Protein AF-A0A382I225-F1 (afdb_monomer_lite)

pLDDT: mean 85.6, std 20.3, range [31.81, 98.69]

Radius of gyration: 24.91 Å; chains: 1; bounding box: 50×60×94 Å

Secondary structure (DSSP, 8-state):
--------------------HHHHHHHHHHHHHHHHHHHHHS-TTTHHHHHHHHHHHHHHHHHHHHHHHHH-HHHHHHTSPPTT----HHHHTTS-EEEEEEEEEEEEEEEESGGG-EEEEEEEEEETTEEEEEE--SGGGG---EEEEEEEEEEETTEEEE-SSSSEEPPHHHHHHTT--TT-EEEEETTEEEEESSHHHHHHHHHHHHHHHHSSSSB--------PPPPP------

Organism: NCBI:txid408172

Sequence (238 aa):
MTSICKHIRWSSLALGFALAGPTLAADSIADFGQWFARYEAAQADDRPSLVAEGVRLAKRRQPAMRRLIATQPHLALQRAVPRLAKLPELVARHLEQHAEGLAEYTVTVACGGPGHRSCKVERTLELNGQRLTPRWQGRRAHLGSKSGLPVHGIVLDGQMAIADEPARELAAAEKTALGLPAAQNVLSLAGARHAFDSPAAAAAWQRTLIAAEQVPGPAVHLRPVAKQKPPVAWTTGK

Structure (mmCIF, N/CA/C/O backbone):
data_AF-A0A382I225-F1
#
_entry.id   AF-A0A382I225-F1
#
loop_
_atom_site.group_PDB
_atom_site.id
_atom_site.type_symbol
_atom_site.label_atom_id
_atom_site.label_alt_id
_atom_site.label_comp_id
_atom_site.label_asym_id
_atom_site.label_entity_id
_atom_site.label_seq_id
_atom_site.pdbx_PDB_ins_code
_atom_site.Cartn_x
_atom_site.Cartn_y
_atom_site.Cartn_z
_atom_site.occupancy
_atom_site.B_iso_or_equiv
_atom_site.auth_seq_id
_atom_site.auth_comp_id
_atom_site.auth_asym_id
_atom_site.auth_atom_id
_atom_site.pdbx_PDB_model_num
ATOM 1 N N . MET A 1 1 ? -23.489 24.955 -71.832 1.00 37.22 1 MET A N 1
ATOM 2 C CA . MET A 1 1 ? -22.331 25.311 -70.986 1.00 37.22 1 MET A CA 1
ATOM 3 C C . MET A 1 1 ? -22.854 25.697 -69.620 1.00 37.22 1 MET A C 1
ATOM 5 O O . MET A 1 1 ? -23.685 26.585 -69.502 1.00 37.22 1 MET A O 1
ATOM 9 N N . THR A 1 2 ? -22.479 24.876 -68.653 1.00 31.86 2 THR A N 1
ATOM 10 C CA . THR A 1 2 ? -23.059 24.670 -67.326 1.00 31.86 2 THR A CA 1
ATOM 11 C C . THR A 1 2 ? -22.515 25.670 -66.313 1.00 31.86 2 THR A C 1
ATOM 13 O O . THR A 1 2 ? -21.327 25.976 -66.323 1.00 31.86 2 THR A O 1
ATOM 16 N N . SER A 1 3 ? -23.371 26.121 -65.398 1.00 32.53 3 SER A N 1
ATOM 17 C CA . SER A 1 3 ? -22.959 26.798 -64.172 1.00 32.53 3 SER A CA 1
ATOM 18 C C . SER A 1 3 ? -23.932 26.470 -63.041 1.00 32.53 3 SER A C 1
ATOM 20 O O . SER A 1 3 ? -25.117 26.238 -63.279 1.00 32.53 3 SER A O 1
ATOM 22 N N . ILE A 1 4 ? -23.383 26.557 -61.829 1.00 37.78 4 ILE A N 1
ATOM 23 C CA . ILE A 1 4 ? -24.018 26.764 -60.523 1.00 37.78 4 ILE A CA 1
ATOM 24 C C . ILE A 1 4 ? -24.001 25.558 -59.569 1.00 37.78 4 ILE A C 1
ATOM 26 O O . ILE A 1 4 ? -24.761 24.595 -59.662 1.00 37.78 4 ILE A O 1
ATOM 30 N N . CYS A 1 5 ? -23.103 25.728 -58.593 1.00 38.69 5 CYS A N 1
ATOM 31 C CA . CYS A 1 5 ? -22.953 25.057 -57.310 1.00 38.69 5 CYS A CA 1
ATOM 32 C C . CYS A 1 5 ? -24.273 24.767 -56.584 1.00 38.69 5 CYS A C 1
ATOM 34 O O . CYS A 1 5 ? -25.118 25.648 -56.429 1.00 38.69 5 CYS A O 1
ATOM 36 N N . LYS A 1 6 ? -24.361 23.581 -55.971 1.00 39.88 6 LYS A N 1
ATOM 37 C CA . LYS A 1 6 ? -25.259 23.320 -54.840 1.00 39.88 6 LYS A CA 1
ATOM 38 C C . LYS A 1 6 ? -24.444 22.969 -53.599 1.00 39.88 6 LYS A C 1
ATOM 40 O O . LYS A 1 6 ? -23.681 22.009 -53.586 1.00 39.88 6 LYS A O 1
ATOM 45 N N . HIS A 1 7 ? -24.636 23.777 -52.561 1.00 35.91 7 HIS A N 1
ATOM 46 C CA . HIS A 1 7 ? -24.139 23.556 -51.211 1.00 35.91 7 HIS A CA 1
ATOM 47 C C . HIS A 1 7 ? -24.858 22.364 -50.570 1.00 35.91 7 HIS A C 1
ATOM 49 O O . HIS A 1 7 ? -26.080 22.380 -50.434 1.00 35.91 7 HIS A O 1
ATOM 55 N N . ILE A 1 8 ? -24.102 21.361 -50.127 1.00 42.09 8 ILE A N 1
ATOM 56 C CA . ILE A 1 8 ? -24.601 20.297 -49.252 1.00 42.09 8 ILE A CA 1
ATOM 57 C C . ILE A 1 8 ? -24.112 20.622 -47.841 1.00 42.09 8 ILE A C 1
ATOM 59 O O . ILE A 1 8 ? -22.927 20.522 -47.534 1.00 42.09 8 ILE A O 1
ATOM 63 N N . ARG A 1 9 ? -25.041 21.072 -46.992 1.00 35.50 9 ARG A N 1
ATOM 64 C CA . ARG A 1 9 ? -24.841 21.186 -45.545 1.00 35.50 9 ARG A CA 1
ATOM 65 C C . ARG A 1 9 ? -24.865 19.780 -44.956 1.00 35.50 9 ARG A C 1
ATOM 67 O O . ARG A 1 9 ? -25.912 19.138 -44.956 1.00 35.50 9 ARG A O 1
ATOM 74 N N . TRP A 1 10 ? -23.730 19.321 -44.442 1.00 33.88 10 TRP A N 1
ATOM 75 C CA . TRP A 1 10 ? -23.675 18.115 -43.624 1.00 33.88 10 TRP A CA 1
ATOM 76 C C . TRP A 1 10 ? -23.902 18.511 -42.165 1.00 33.88 10 TRP A C 1
ATOM 78 O O . TRP A 1 10 ? -23.075 19.182 -41.549 1.00 33.88 10 TRP A O 1
ATOM 88 N N . SER A 1 11 ? -25.064 18.151 -41.630 1.00 34.94 11 SER A N 1
ATOM 89 C CA . SER A 1 11 ? -25.371 18.285 -40.210 1.00 34.94 11 SER A CA 1
ATOM 90 C C . SER A 1 11 ? -24.610 17.211 -39.434 1.00 34.94 11 SER A C 1
ATOM 92 O O . SER A 1 11 ? -24.958 16.034 -39.501 1.00 34.94 11 SER A O 1
ATOM 94 N N . SER A 1 12 ? -23.574 17.604 -38.696 1.00 41.03 12 SER A N 1
ATOM 95 C CA . SER A 1 12 ? -22.893 16.725 -37.745 1.00 41.03 12 SER A CA 1
ATOM 96 C C . SER A 1 12 ? -23.760 16.540 -36.498 1.00 41.03 12 SER A C 1
ATOM 98 O O . SER A 1 12 ? -23.850 17.437 -35.662 1.00 41.03 12 SER A O 1
ATOM 100 N N . LEU A 1 13 ? -24.386 15.369 -36.353 1.00 40.84 13 LEU A N 1
ATOM 101 C CA . LEU A 1 13 ? -24.860 14.888 -35.055 1.00 40.84 13 LEU A CA 1
ATOM 102 C C . LEU A 1 13 ? -23.637 14.498 -34.215 1.00 40.84 13 LEU A C 1
ATOM 104 O O . LEU A 1 13 ? -23.041 13.442 -34.415 1.00 40.84 13 LEU A O 1
ATOM 108 N N . ALA A 1 14 ? -23.258 15.355 -33.271 1.00 42.78 14 ALA A N 1
ATOM 109 C CA . ALA A 1 14 ? -22.331 14.987 -32.212 1.00 42.78 14 ALA A CA 1
ATOM 110 C C . ALA A 1 14 ? -23.082 14.131 -31.178 1.00 42.78 14 ALA A C 1
ATOM 112 O O . ALA A 1 14 ? -23.812 14.655 -30.338 1.00 42.78 14 ALA A O 1
ATOM 113 N N . LEU A 1 15 ? -22.922 12.806 -31.244 1.00 46.19 15 LEU A N 1
ATOM 114 C CA . LEU A 1 15 ? -23.283 11.927 -30.132 1.00 46.19 15 LEU A CA 1
ATOM 115 C C . LEU A 1 15 ? -22.315 12.201 -28.973 1.00 46.19 15 LEU A C 1
ATOM 117 O O . LEU A 1 15 ? -21.138 11.843 -29.027 1.00 46.19 15 LEU A O 1
ATOM 121 N N . GLY A 1 16 ? -22.813 12.847 -27.921 1.00 38.78 16 GLY A N 1
ATOM 122 C CA . GLY A 1 16 ? -22.093 13.002 -26.664 1.00 38.78 16 GLY A CA 1
ATOM 123 C C . GLY A 1 16 ? -21.963 11.656 -25.952 1.00 38.78 16 GLY A C 1
ATOM 124 O O . GLY A 1 16 ? -22.935 11.136 -25.412 1.00 38.78 16 GLY A O 1
ATOM 125 N N . PHE A 1 17 ? -20.753 11.100 -25.916 1.00 48.34 17 PHE A N 1
ATOM 126 C CA . PHE A 1 17 ? -20.402 10.035 -24.978 1.00 48.34 17 PHE A CA 1
ATOM 127 C C . PHE A 1 17 ? -20.250 10.652 -23.581 1.00 48.34 17 PHE A C 1
ATOM 129 O O . PHE A 1 17 ? -19.195 11.177 -23.226 1.00 48.34 17 PHE A O 1
ATOM 136 N N . ALA A 1 18 ? -21.309 10.607 -22.774 1.00 46.28 18 ALA A N 1
ATOM 137 C CA . ALA A 1 18 ? -21.203 10.899 -21.351 1.00 46.28 18 ALA A CA 1
ATOM 138 C C . ALA A 1 18 ? -20.431 9.756 -20.667 1.00 46.28 18 ALA A C 1
ATOM 140 O O . ALA A 1 18 ? -20.935 8.646 -20.497 1.00 46.28 18 ALA A O 1
ATOM 141 N N . LEU A 1 19 ? -19.180 10.020 -20.284 1.00 49.69 19 LEU A N 1
ATOM 142 C CA . LEU A 1 19 ? -18.363 9.138 -19.451 1.00 49.69 19 LEU A CA 1
ATOM 143 C C . LEU A 1 19 ? -18.966 9.054 -18.037 1.00 49.69 19 LEU A C 1
ATOM 145 O O . LEU A 1 19 ? -18.518 9.741 -17.127 1.00 49.69 19 LEU A O 1
ATOM 149 N N . ALA A 1 20 ? -19.953 8.183 -17.822 1.00 48.41 20 ALA A N 1
ATOM 150 C CA . ALA A 1 20 ? -20.528 7.908 -16.496 1.00 48.41 20 ALA A CA 1
ATOM 151 C C . ALA A 1 20 ? -19.594 7.093 -15.561 1.00 48.41 20 ALA A C 1
ATOM 153 O O . ALA A 1 20 ? -19.947 6.767 -14.432 1.00 48.41 20 ALA A O 1
ATOM 154 N N . GLY A 1 21 ? -18.395 6.725 -16.024 1.00 53.62 21 GLY A N 1
ATOM 155 C CA . GLY A 1 21 ? -17.470 5.827 -15.319 1.00 53.62 21 GLY A CA 1
ATOM 156 C C . GLY A 1 21 ? -16.640 6.396 -14.147 1.00 53.62 21 GLY A C 1
ATOM 157 O O . GLY A 1 21 ? -16.197 5.591 -13.324 1.00 53.62 21 GLY A O 1
ATOM 158 N N . PRO A 1 22 ? -16.333 7.707 -14.036 1.00 58.62 22 PRO A N 1
ATOM 159 C CA . PRO A 1 22 ? -15.574 8.238 -12.895 1.00 58.62 22 PRO A CA 1
ATOM 160 C C . PRO A 1 22 ? -16.407 8.368 -11.612 1.00 58.62 22 PRO A C 1
ATOM 162 O O . PRO A 1 22 ? -15.909 8.045 -10.536 1.00 58.62 22 PRO A O 1
ATOM 165 N N . THR A 1 23 ? -17.663 8.805 -11.729 1.00 61.81 23 THR A N 1
ATOM 166 C CA . THR A 1 23 ? -18.561 9.120 -10.604 1.00 61.81 23 THR A CA 1
ATOM 167 C C . THR A 1 23 ? -18.948 7.868 -9.820 1.00 61.81 23 THR A C 1
ATOM 169 O O . THR A 1 23 ? -18.608 7.767 -8.647 1.00 61.81 23 THR A O 1
ATOM 172 N N . LEU A 1 24 ? -19.471 6.836 -10.492 1.00 62.31 24 LEU A N 1
ATOM 173 C CA . LEU A 1 24 ? -19.851 5.558 -9.861 1.00 62.31 24 LEU A CA 1
ATOM 174 C C . LEU A 1 24 ? -18.700 4.878 -9.088 1.00 62.31 24 LEU A C 1
ATOM 176 O O . LEU A 1 24 ? -18.918 4.219 -8.070 1.00 62.31 24 LEU A O 1
ATOM 180 N N . ALA A 1 25 ? -17.459 5.019 -9.567 1.00 65.88 25 ALA A N 1
ATOM 181 C CA . ALA A 1 25 ? -16.287 4.467 -8.890 1.00 65.88 25 ALA A CA 1
ATOM 182 C C . ALA A 1 25 ? -15.926 5.262 -7.623 1.00 65.88 25 ALA A C 1
ATOM 184 O O . ALA A 1 25 ? -15.615 4.655 -6.595 1.00 65.88 25 ALA A O 1
ATOM 185 N N . ALA A 1 26 ? -15.983 6.597 -7.684 1.00 70.94 26 ALA A N 1
ATOM 186 C CA . ALA A 1 26 ? -15.755 7.463 -6.530 1.00 70.94 26 ALA A CA 1
ATOM 187 C C . ALA A 1 26 ? -16.805 7.224 -5.432 1.00 70.94 26 ALA A C 1
ATOM 189 O O . ALA A 1 26 ? -16.436 7.112 -4.260 1.00 70.94 26 ALA A O 1
ATOM 190 N N . ASP A 1 27 ? -18.062 7.032 -5.831 1.00 87.31 27 ASP A N 1
ATOM 191 C CA . ASP A 1 27 ? -19.182 6.759 -4.929 1.00 87.31 27 ASP A CA 1
ATOM 192 C C . ASP A 1 27 ? -18.957 5.456 -4.147 1.00 87.31 27 ASP A C 1
ATOM 194 O O . ASP A 1 27 ? -19.059 5.431 -2.925 1.00 87.31 27 ASP A O 1
ATOM 198 N N . SER A 1 28 ? -18.500 4.383 -4.807 1.00 94.00 28 SER A N 1
ATOM 199 C CA . SER A 1 28 ? -18.252 3.094 -4.133 1.00 94.00 28 SER A CA 1
ATOM 200 C C . SER A 1 28 ? -17.154 3.134 -3.056 1.00 94.00 28 SER A C 1
ATOM 202 O O . SER A 1 28 ? -17.220 2.404 -2.064 1.00 94.00 28 SER A O 1
ATOM 204 N N . ILE A 1 29 ? -16.136 3.982 -3.243 1.00 95.19 29 ILE A N 1
ATOM 205 C CA . ILE A 1 29 ? -15.054 4.184 -2.270 1.00 95.19 29 ILE A CA 1
ATOM 206 C C . ILE A 1 29 ? -15.597 4.960 -1.065 1.00 95.19 29 ILE A C 1
ATOM 208 O O . ILE A 1 29 ? -15.303 4.597 0.075 1.00 95.19 29 ILE A O 1
ATOM 212 N N . ALA A 1 30 ? -16.400 5.998 -1.319 1.00 94.88 30 ALA A N 1
ATOM 213 C CA . ALA A 1 30 ? -17.015 6.820 -0.284 1.00 94.88 30 ALA A CA 1
ATOM 214 C C . ALA A 1 30 ? -18.050 6.036 0.540 1.00 94.88 30 ALA A C 1
ATOM 216 O O . ALA A 1 30 ? -17.992 6.081 1.767 1.00 94.88 30 ALA A O 1
ATOM 217 N N . ASP A 1 31 ? -18.927 5.262 -0.106 1.00 96.50 31 ASP A N 1
ATOM 218 C CA . ASP A 1 31 ? -19.951 4.445 0.558 1.00 96.50 31 ASP A CA 1
ATOM 219 C C . ASP A 1 31 ? -19.331 3.472 1.570 1.00 96.50 31 ASP A C 1
ATOM 221 O O . ASP A 1 31 ? -19.782 3.352 2.712 1.00 96.50 31 ASP A O 1
ATOM 225 N N . PHE A 1 32 ? -18.272 2.763 1.159 1.00 98.00 32 PHE A N 1
ATOM 226 C CA . PHE A 1 32 ? -17.560 1.862 2.060 1.00 98.00 32 PHE A CA 1
ATOM 227 C C . PHE A 1 32 ? -16.871 2.636 3.186 1.00 98.00 32 PHE A C 1
ATOM 229 O O . PHE A 1 32 ? -16.889 2.173 4.319 1.00 98.00 32 PHE A O 1
ATOM 236 N N . GLY A 1 33 ? -16.300 3.813 2.905 1.00 96.88 33 GLY A N 1
ATOM 237 C CA . GLY A 1 33 ? -15.703 4.673 3.929 1.00 96.88 33 GLY A CA 1
ATOM 238 C C . GLY A 1 33 ? -16.709 5.107 5.001 1.00 96.88 33 GLY A C 1
ATOM 239 O O . GLY A 1 33 ? -16.402 5.055 6.191 1.00 96.88 33 GLY A O 1
ATOM 240 N N . GLN A 1 34 ? -17.934 5.453 4.602 1.00 97.25 34 GLN A N 1
ATOM 241 C CA . GLN A 1 34 ? -19.016 5.787 5.533 1.00 97.25 34 GLN A CA 1
ATOM 242 C C . GLN A 1 34 ? -19.440 4.579 6.375 1.00 97.25 34 GLN A C 1
ATOM 244 O O . GLN A 1 34 ? -19.649 4.701 7.581 1.00 97.25 34 GLN A O 1
ATOM 249 N N . TRP A 1 35 ? -19.555 3.399 5.762 1.00 98.06 35 TRP A N 1
ATOM 250 C CA . TRP A 1 35 ? -19.807 2.166 6.509 1.00 98.06 35 TRP A CA 1
ATOM 251 C C . TRP A 1 35 ? -18.662 1.824 7.465 1.00 98.06 35 TRP A C 1
ATOM 253 O O . TRP A 1 35 ? -18.927 1.464 8.606 1.00 98.06 35 TRP A O 1
ATOM 263 N N . PHE A 1 36 ? -17.408 1.985 7.043 1.00 97.75 36 PHE A N 1
ATOM 264 C CA . PHE A 1 36 ? -16.236 1.716 7.870 1.00 97.75 36 PHE A CA 1
ATOM 265 C C . PHE A 1 36 ? -16.227 2.602 9.121 1.00 97.75 36 PHE A C 1
ATOM 267 O O . PHE A 1 36 ? -16.047 2.099 10.225 1.00 97.75 36 PHE A O 1
ATOM 274 N N . ALA A 1 37 ? -16.526 3.896 8.968 1.00 96.56 37 ALA A N 1
ATOM 275 C CA . ALA A 1 37 ? -16.665 4.815 10.095 1.00 96.56 37 ALA A CA 1
ATOM 276 C C . ALA A 1 37 ? -17.796 4.400 11.056 1.00 96.56 37 ALA A C 1
ATOM 278 O O . ALA A 1 37 ? -17.595 4.395 12.269 1.00 96.56 37 ALA A O 1
ATOM 279 N N . ARG A 1 38 ? -18.962 3.994 10.526 1.00 97.06 38 ARG A N 1
ATOM 280 C CA . ARG A 1 38 ? -20.066 3.453 11.342 1.00 97.06 38 ARG A CA 1
ATOM 281 C C . ARG A 1 38 ? -19.662 2.171 12.074 1.00 97.06 38 ARG A C 1
ATOM 283 O O . ARG A 1 38 ? -19.986 2.021 13.245 1.00 97.06 38 ARG A O 1
ATOM 290 N N . TYR A 1 39 ? -18.952 1.266 11.404 1.00 97.25 39 TYR A N 1
ATOM 291 C CA . TYR A 1 39 ? -18.510 -0.007 11.970 1.00 97.25 39 TYR A CA 1
ATOM 292 C C . TYR A 1 39 ? -17.496 0.183 13.108 1.00 97.25 39 TYR A C 1
ATOM 294 O O . TYR A 1 39 ? -17.621 -0.449 14.155 1.00 97.25 39 TYR A O 1
ATOM 302 N N . GLU A 1 40 ? -16.519 1.076 12.934 1.00 94.75 40 GLU A N 1
ATOM 303 C CA . GLU A 1 40 ? -15.534 1.398 13.973 1.00 94.75 40 GLU A CA 1
ATOM 304 C C . GLU A 1 40 ? -16.188 2.062 15.196 1.00 94.75 40 GLU A C 1
ATOM 306 O O . GLU A 1 40 ? -15.839 1.727 16.329 1.00 94.75 40 GLU A O 1
ATOM 311 N N . ALA A 1 41 ? -17.176 2.940 14.980 1.00 95.94 41 ALA A N 1
ATOM 312 C CA . ALA A 1 41 ? -17.910 3.620 16.049 1.00 95.94 41 ALA A CA 1
ATOM 313 C C . ALA A 1 41 ? -18.956 2.738 16.762 1.00 95.94 41 ALA A C 1
ATOM 315 O O . ALA A 1 41 ? -19.386 3.076 17.865 1.00 95.94 41 ALA A O 1
ATOM 316 N N . ALA A 1 42 ? -19.386 1.632 16.147 1.00 96.06 42 ALA A N 1
ATOM 317 C CA . ALA A 1 42 ? -20.390 0.737 16.713 1.00 96.06 42 ALA A CA 1
ATOM 318 C C . ALA A 1 42 ? -19.858 -0.042 17.926 1.00 96.06 42 ALA A C 1
ATOM 320 O O . ALA A 1 42 ? -18.698 -0.482 17.945 1.00 96.06 42 ALA A O 1
ATOM 321 N N . GLN A 1 43 ? -20.743 -0.273 18.902 1.00 95.38 43 GLN A N 1
ATOM 322 C CA . GLN A 1 43 ? -20.481 -1.159 20.035 1.00 95.38 43 GLN A CA 1
ATOM 323 C C . GLN A 1 43 ? -20.244 -2.593 19.553 1.00 95.38 43 GLN A C 1
ATOM 325 O O . GLN A 1 43 ? -20.703 -2.989 18.479 1.00 95.38 43 GLN A O 1
ATOM 330 N N . ALA A 1 44 ? -19.523 -3.384 20.350 1.00 93.00 44 ALA A N 1
ATOM 331 C CA . ALA A 1 44 ? -19.149 -4.747 19.975 1.00 93.00 44 ALA A CA 1
ATOM 332 C C . ALA A 1 44 ? -20.366 -5.615 19.603 1.00 93.00 44 ALA A C 1
ATOM 334 O O . ALA A 1 44 ? -20.303 -6.336 18.607 1.00 93.00 44 ALA A O 1
ATOM 335 N N . ASP A 1 45 ? -21.471 -5.470 20.337 1.00 94.94 45 ASP A N 1
ATOM 336 C CA . ASP A 1 45 ? -22.699 -6.250 20.145 1.00 94.94 45 ASP A CA 1
ATOM 337 C C . ASP A 1 45 ? -23.494 -5.833 18.894 1.00 94.94 45 ASP A C 1
ATOM 339 O O . ASP A 1 45 ? -24.206 -6.649 18.311 1.00 94.94 45 ASP A O 1
ATOM 343 N N . ASP A 1 46 ? -23.312 -4.597 18.414 1.00 94.69 46 ASP A N 1
ATOM 344 C CA . ASP A 1 46 ? -24.009 -4.069 17.234 1.00 94.69 46 ASP A CA 1
ATOM 345 C C . ASP A 1 46 ? -23.271 -4.386 15.924 1.00 94.69 46 ASP A C 1
ATOM 347 O O . ASP A 1 46 ? -23.884 -4.495 14.855 1.00 94.69 46 ASP A O 1
ATOM 351 N N . ARG A 1 47 ? -21.944 -4.565 15.979 1.00 95.06 47 ARG A N 1
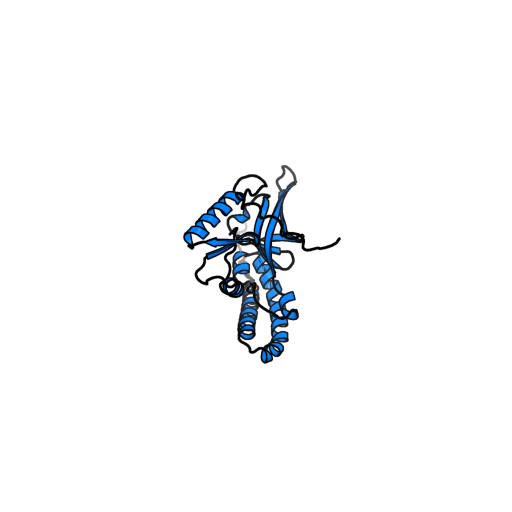ATOM 352 C CA . ARG A 1 47 ? -21.084 -4.817 14.806 1.00 95.06 47 ARG A CA 1
ATOM 353 C C . ARG A 1 47 ? -21.523 -6.005 13.937 1.00 95.06 47 ARG A C 1
ATOM 355 O O . ARG A 1 47 ? -21.469 -5.851 12.712 1.00 95.06 47 ARG A O 1
ATOM 362 N N . PRO A 1 48 ? -21.979 -7.156 14.479 1.00 96.75 48 PRO A N 1
ATOM 363 C CA . PRO A 1 48 ? -22.465 -8.274 13.669 1.00 96.75 48 PRO A CA 1
ATOM 364 C C . PRO A 1 48 ? -23.579 -7.887 12.685 1.00 96.75 48 PRO A C 1
ATOM 366 O O . PRO A 1 48 ? -23.584 -8.365 11.549 1.00 96.75 48 PRO A O 1
ATOM 369 N N . SER A 1 49 ? -24.474 -6.969 13.072 1.00 96.88 49 SER A N 1
ATOM 370 C CA . SER A 1 49 ? -25.584 -6.516 12.218 1.00 96.88 49 SER A CA 1
ATOM 371 C C . SER A 1 49 ? -25.113 -5.739 10.977 1.00 96.88 49 SER A C 1
ATOM 373 O O . SER A 1 49 ? -25.777 -5.743 9.941 1.00 96.88 49 SER A O 1
ATOM 375 N N . LEU A 1 50 ? -23.922 -5.134 11.041 1.00 97.62 50 LEU A N 1
ATOM 376 C CA . LEU A 1 50 ? -23.335 -4.326 9.970 1.00 97.62 50 LEU A CA 1
ATOM 377 C C . LEU A 1 50 ? -22.526 -5.153 8.960 1.00 97.62 50 LEU A C 1
ATOM 379 O O . LEU A 1 50 ? -22.163 -4.641 7.897 1.00 97.62 50 LEU A O 1
ATOM 383 N N . VAL A 1 51 ? -22.228 -6.423 9.258 1.00 98.19 51 VAL A N 1
ATOM 384 C CA . VAL A 1 51 ? -21.303 -7.244 8.456 1.00 98.19 51 VAL A CA 1
ATOM 385 C C . VAL A 1 51 ? -21.835 -7.483 7.047 1.00 98.19 51 VAL A C 1
ATOM 387 O O . VAL A 1 51 ? -21.095 -7.315 6.078 1.00 98.19 51 VAL A O 1
ATOM 390 N N . ALA A 1 52 ? -23.116 -7.832 6.903 1.00 98.31 52 ALA A N 1
ATOM 391 C CA . ALA A 1 52 ? -23.713 -8.100 5.593 1.00 98.31 52 ALA A CA 1
ATOM 392 C C . ALA A 1 52 ? -23.658 -6.866 4.671 1.00 98.31 52 ALA A C 1
ATOM 394 O O . ALA A 1 52 ? -23.318 -6.978 3.487 1.00 98.31 52 ALA A O 1
ATOM 395 N N . GLU A 1 53 ? -23.922 -5.677 5.225 1.00 98.25 53 GLU A N 1
ATOM 396 C CA . GLU A 1 53 ? -23.779 -4.410 4.506 1.00 98.25 53 GLU A CA 1
ATOM 397 C C . GLU A 1 53 ? -22.318 -4.175 4.090 1.00 98.25 53 GLU A C 1
ATOM 399 O O . GLU A 1 53 ? -22.049 -3.861 2.926 1.00 98.25 53 GLU A O 1
ATOM 404 N N . GLY A 1 54 ? -21.379 -4.415 5.010 1.00 98.38 54 GLY A N 1
ATOM 405 C CA . GLY A 1 54 ? -19.942 -4.283 4.786 1.00 98.38 54 GLY A CA 1
ATOM 406 C C . GLY A 1 54 ? -19.418 -5.164 3.664 1.00 98.38 54 GLY A C 1
ATOM 407 O O . GLY A 1 54 ? -18.700 -4.686 2.788 1.00 98.38 54 GLY A O 1
ATOM 408 N N . VAL A 1 55 ? -19.836 -6.432 3.617 1.00 98.69 55 VAL A N 1
ATOM 409 C CA . VAL A 1 55 ? -19.470 -7.359 2.534 1.00 98.69 55 VAL A CA 1
ATOM 410 C C . VAL A 1 55 ? -19.954 -6.826 1.187 1.00 98.69 55 VAL A C 1
ATOM 412 O O . VAL A 1 55 ? -19.201 -6.799 0.210 1.00 98.69 55 VAL A O 1
ATOM 415 N N . ARG A 1 56 ? -21.214 -6.378 1.120 1.00 98.44 56 ARG A N 1
ATOM 416 C CA . ARG A 1 56 ? -21.808 -5.826 -0.104 1.00 98.44 56 ARG A CA 1
ATOM 417 C C . ARG A 1 56 ? -21.055 -4.576 -0.571 1.00 98.44 56 ARG A C 1
ATOM 419 O O . ARG A 1 56 ? -20.883 -4.385 -1.774 1.00 98.44 56 ARG A O 1
ATOM 426 N N . LEU A 1 57 ? -20.633 -3.719 0.355 1.00 98.44 57 LEU A N 1
ATOM 427 C CA . LEU A 1 57 ? -19.889 -2.491 0.069 1.00 98.44 57 LEU A CA 1
ATOM 428 C C . LEU A 1 57 ? -18.445 -2.763 -0.355 1.00 98.44 57 LEU A C 1
ATOM 430 O O . LEU A 1 57 ? -18.010 -2.232 -1.374 1.00 98.44 57 LEU A O 1
ATOM 434 N N . ALA A 1 58 ? -17.735 -3.645 0.349 1.00 98.25 58 ALA A N 1
ATOM 435 C CA . ALA A 1 58 ? -16.363 -4.020 0.020 1.00 98.25 58 ALA A CA 1
ATOM 436 C C . ALA A 1 58 ? -16.268 -4.616 -1.392 1.00 98.25 58 ALA A C 1
ATOM 438 O O . ALA A 1 58 ? -15.423 -4.202 -2.183 1.00 98.25 58 ALA A O 1
ATOM 439 N N . LYS A 1 59 ? -17.214 -5.491 -1.764 1.00 97.75 59 LYS A N 1
ATOM 440 C CA . LYS A 1 59 ? -17.312 -6.042 -3.126 1.00 97.75 59 LYS A CA 1
ATOM 441 C C . LYS A 1 59 ? -17.507 -4.969 -4.201 1.00 97.75 59 LYS A C 1
ATOM 443 O O . LYS A 1 59 ? -16.925 -5.082 -5.275 1.00 97.75 59 LYS A O 1
ATOM 448 N N . ARG A 1 60 ? -18.312 -3.929 -3.935 1.00 97.06 60 ARG A N 1
ATOM 449 C CA . ARG A 1 60 ? -18.495 -2.808 -4.880 1.00 97.06 60 ARG A CA 1
ATOM 450 C C . ARG A 1 60 ? -17.257 -1.920 -4.963 1.00 97.06 60 ARG A C 1
ATOM 452 O O . ARG A 1 60 ? -16.909 -1.471 -6.050 1.00 97.06 60 ARG A O 1
ATOM 459 N N . ARG A 1 61 ? -16.577 -1.708 -3.835 1.00 97.38 61 ARG A N 1
ATOM 460 C CA . ARG A 1 61 ? -15.345 -0.918 -3.741 1.00 97.38 61 ARG A CA 1
ATOM 461 C C . ARG A 1 61 ? -14.161 -1.581 -4.450 1.00 97.38 61 ARG A C 1
ATOM 463 O O . ARG A 1 61 ? -13.362 -0.881 -5.066 1.00 97.38 61 ARG A O 1
ATOM 470 N N . GLN A 1 62 ? -14.031 -2.906 -4.375 1.00 97.75 62 GLN A N 1
ATOM 471 C CA . GLN A 1 62 ? -12.876 -3.658 -4.887 1.00 97.75 62 GLN A CA 1
ATOM 472 C C . GLN A 1 62 ? -12.476 -3.303 -6.339 1.00 97.75 62 GLN A C 1
ATOM 474 O O . GLN A 1 62 ? -11.320 -2.926 -6.551 1.00 97.75 62 GLN A O 1
ATOM 479 N N . PRO A 1 63 ? -13.370 -3.340 -7.353 1.00 97.19 63 PRO A N 1
ATOM 480 C CA . PRO A 1 63 ? -12.997 -2.976 -8.722 1.00 97.19 63 PRO A CA 1
ATOM 481 C C . PRO A 1 63 ? -12.593 -1.501 -8.869 1.00 97.19 63 PRO A C 1
ATOM 483 O O . PRO A 1 63 ? -11.704 -1.194 -9.668 1.00 97.19 63 PRO A O 1
ATOM 486 N N . ALA A 1 64 ? -13.199 -0.593 -8.094 1.00 96.81 64 ALA A N 1
ATOM 487 C CA . ALA A 1 64 ? -12.820 0.817 -8.082 1.00 96.81 64 ALA A CA 1
ATOM 488 C C . ALA A 1 64 ? -11.415 1.009 -7.494 1.00 96.81 64 ALA A C 1
ATOM 490 O O . ALA A 1 64 ? -10.597 1.705 -8.094 1.00 96.81 64 ALA A O 1
ATOM 491 N N . MET A 1 65 ? -11.098 0.328 -6.387 1.00 98.06 65 MET A N 1
ATOM 492 C CA . MET A 1 65 ? -9.765 0.363 -5.783 1.00 98.06 65 MET A CA 1
ATOM 493 C C . MET A 1 65 ? -8.706 -0.247 -6.709 1.00 98.06 65 MET A C 1
ATOM 495 O O . MET A 1 65 ? -7.660 0.359 -6.921 1.00 98.06 65 MET A O 1
ATOM 499 N N . ARG A 1 66 ? -8.994 -1.381 -7.361 1.00 97.88 66 ARG A N 1
ATOM 500 C CA . ARG A 1 66 ? -8.099 -1.976 -8.368 1.00 97.88 66 ARG A CA 1
ATOM 501 C C . ARG A 1 66 ? -7.789 -0.999 -9.506 1.00 97.88 66 ARG A C 1
ATOM 503 O O . ARG A 1 66 ? -6.636 -0.839 -9.901 1.00 97.88 66 ARG A O 1
ATOM 510 N N . ARG A 1 67 ? -8.807 -0.301 -10.023 1.00 96.88 67 ARG A N 1
ATOM 511 C CA . ARG A 1 67 ? -8.614 0.736 -11.049 1.00 96.88 67 ARG A CA 1
ATOM 512 C C . ARG A 1 67 ? -7.784 1.905 -10.521 1.00 96.88 67 ARG A C 1
ATOM 514 O O . ARG A 1 67 ? -6.948 2.429 -11.259 1.00 96.88 67 ARG A O 1
ATOM 521 N N . LEU A 1 68 ? -8.003 2.311 -9.273 1.00 96.75 68 LEU A N 1
ATOM 522 C CA . LEU A 1 68 ? -7.254 3.388 -8.636 1.00 96.75 68 LEU A CA 1
ATOM 523 C C . LEU A 1 68 ? -5.778 3.008 -8.480 1.00 96.75 68 LEU A C 1
ATOM 525 O O . LEU A 1 68 ? -4.923 3.782 -8.884 1.00 96.75 68 LEU A O 1
ATOM 529 N N . ILE A 1 69 ? -5.469 1.787 -8.034 1.00 97.88 69 ILE A N 1
ATOM 530 C CA . ILE A 1 69 ? -4.099 1.252 -7.979 1.00 97.88 69 ILE A CA 1
ATOM 531 C C . ILE A 1 69 ? -3.436 1.307 -9.361 1.00 97.88 69 ILE A C 1
ATOM 533 O O . ILE A 1 69 ? -2.304 1.767 -9.486 1.00 97.88 69 ILE A O 1
ATOM 537 N N . ALA A 1 70 ? -4.142 0.887 -10.414 1.00 96.44 70 ALA A N 1
ATOM 538 C CA . ALA A 1 70 ? -3.587 0.851 -11.765 1.00 96.44 70 ALA A CA 1
ATOM 539 C C . ALA A 1 70 ? -3.323 2.239 -12.378 1.00 96.44 70 ALA A C 1
ATOM 541 O O . ALA A 1 70 ? -2.388 2.379 -13.164 1.00 96.44 70 ALA A O 1
ATOM 542 N N . THR A 1 71 ? -4.157 3.235 -12.063 1.00 95.38 71 THR A N 1
ATOM 543 C CA . THR A 1 71 ? -4.168 4.541 -12.753 1.00 95.38 71 THR A CA 1
ATOM 544 C C . THR A 1 71 ? -3.642 5.697 -11.904 1.00 95.38 71 THR A C 1
ATOM 546 O O . THR A 1 71 ? -3.063 6.637 -12.438 1.00 95.38 71 THR A O 1
ATOM 549 N N . GLN A 1 72 ? -3.856 5.648 -10.592 1.00 95.56 72 GLN A N 1
ATOM 550 C CA . GLN A 1 72 ? -3.594 6.719 -9.629 1.00 95.56 72 GLN A CA 1
ATOM 551 C C . GLN A 1 72 ? -3.149 6.111 -8.279 1.00 95.56 72 GLN A C 1
ATOM 553 O O . GLN A 1 72 ? -3.859 6.238 -7.277 1.00 95.56 72 GLN A O 1
ATOM 558 N N . PRO A 1 73 ? -1.982 5.438 -8.223 1.00 96.69 73 PRO A N 1
ATOM 559 C CA . PRO A 1 73 ? -1.560 4.680 -7.041 1.00 96.69 73 PRO A CA 1
ATOM 560 C C . PRO A 1 73 ? -1.414 5.545 -5.779 1.00 96.69 73 PRO A C 1
ATOM 562 O O . PRO A 1 73 ? -1.715 5.075 -4.688 1.00 96.69 73 PRO A O 1
ATOM 565 N N . HIS A 1 74 ? -1.049 6.825 -5.913 1.00 95.25 74 HIS A N 1
ATOM 566 C CA . HIS A 1 74 ? -1.044 7.782 -4.799 1.00 95.25 74 HIS A CA 1
ATOM 567 C C . HIS A 1 74 ? -2.424 7.943 -4.141 1.00 95.25 74 HIS A C 1
ATOM 569 O O . HIS A 1 74 ? -2.536 7.870 -2.920 1.00 95.25 74 HIS A O 1
ATOM 575 N N . LEU A 1 75 ? -3.493 8.102 -4.934 1.00 95.44 75 LEU A N 1
ATOM 576 C CA . LEU A 1 75 ? -4.855 8.168 -4.405 1.00 95.44 75 LEU A CA 1
ATOM 577 C C . LEU A 1 75 ? -5.275 6.826 -3.815 1.00 95.44 75 LEU A C 1
ATOM 579 O O . LEU A 1 75 ? -5.982 6.804 -2.814 1.00 95.44 75 LEU A O 1
ATOM 583 N N . ALA A 1 76 ? -4.840 5.706 -4.396 1.00 97.38 76 ALA A N 1
ATOM 584 C CA . ALA A 1 76 ? -5.123 4.389 -3.836 1.00 97.38 76 ALA A CA 1
ATOM 585 C C . ALA A 1 76 ? -4.546 4.238 -2.423 1.00 97.38 76 ALA A C 1
ATOM 587 O O . ALA A 1 76 ? -5.263 3.814 -1.521 1.00 97.38 76 ALA A O 1
ATOM 588 N N . LEU A 1 77 ? -3.300 4.676 -2.213 1.00 96.75 77 LEU A N 1
ATOM 589 C CA . LEU A 1 77 ? -2.665 4.703 -0.893 1.00 96.75 77 LEU A CA 1
ATOM 590 C C . LEU A 1 77 ? -3.427 5.599 0.095 1.00 96.75 77 LEU A C 1
ATOM 592 O O . LEU A 1 77 ? -3.634 5.204 1.237 1.00 96.75 77 LEU A O 1
ATOM 596 N N . GLN A 1 78 ? -3.905 6.769 -0.343 1.00 95.50 78 GLN A N 1
ATOM 597 C CA . GLN A 1 78 ? -4.702 7.675 0.500 1.00 95.50 78 GLN A CA 1
ATOM 598 C C . GLN A 1 78 ? -6.089 7.118 0.856 1.00 95.50 78 GLN A C 1
ATOM 600 O O . GLN A 1 78 ? -6.645 7.458 1.896 1.00 95.50 78 GLN A O 1
ATOM 605 N N . ARG A 1 79 ? -6.677 6.291 -0.016 1.00 96.50 79 ARG A N 1
ATOM 606 C CA . ARG A 1 79 ? -8.009 5.681 0.165 1.00 96.50 79 ARG A CA 1
ATOM 607 C C . ARG A 1 79 ? -7.947 4.274 0.763 1.00 96.50 79 ARG A C 1
ATOM 609 O O . ARG A 1 79 ? -8.984 3.603 0.840 1.00 96.50 79 ARG A O 1
ATOM 616 N N . ALA A 1 80 ? -6.752 3.820 1.131 1.00 97.00 80 ALA A N 1
ATOM 617 C CA . ALA A 1 80 ? -6.529 2.514 1.716 1.00 97.00 80 ALA A CA 1
ATOM 618 C C . ALA A 1 80 ? -7.218 2.393 3.079 1.00 97.00 80 ALA A C 1
ATOM 620 O O . ALA A 1 80 ? -7.256 3.344 3.861 1.00 97.00 80 ALA A O 1
ATOM 621 N N . VAL A 1 81 ? -7.714 1.201 3.392 1.00 96.50 81 VAL A N 1
ATOM 622 C CA . VAL A 1 81 ? -8.153 0.878 4.752 1.00 96.50 81 VAL A CA 1
ATOM 623 C C . VAL A 1 81 ? -6.937 0.908 5.689 1.00 96.50 81 VAL A C 1
ATOM 625 O O . VAL A 1 81 ? -5.874 0.415 5.302 1.00 96.50 81 VAL A O 1
ATOM 628 N N . PRO A 1 82 ? -7.034 1.482 6.906 1.00 95.19 82 PRO A N 1
ATOM 629 C CA . PRO A 1 82 ? -5.909 1.534 7.838 1.00 95.19 82 PRO A CA 1
ATOM 630 C C . PRO A 1 82 ? -5.340 0.147 8.166 1.00 95.19 82 PRO A C 1
ATOM 632 O O . PRO A 1 82 ? -6.085 -0.803 8.384 1.00 95.19 82 PRO A O 1
ATOM 635 N N . ARG A 1 83 ? -4.010 0.041 8.279 1.00 93.69 83 ARG A N 1
ATOM 636 C CA . ARG A 1 83 ? -3.292 -1.232 8.499 1.00 93.69 83 ARG A CA 1
ATOM 637 C C . 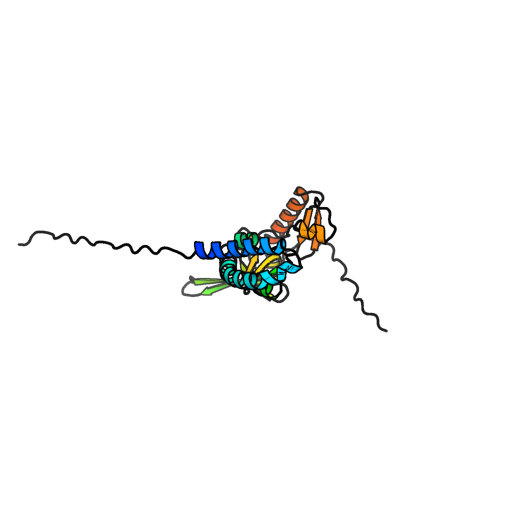ARG A 1 83 ? -3.752 -2.013 9.737 1.00 93.69 83 ARG A C 1
ATOM 639 O O . ARG A 1 83 ? -3.722 -3.237 9.718 1.00 93.69 83 ARG A O 1
ATOM 646 N N . LEU A 1 84 ? -4.141 -1.320 10.809 1.00 93.50 84 LEU A N 1
ATOM 647 C CA . LEU A 1 84 ? -4.584 -1.942 12.064 1.00 93.50 84 LEU A CA 1
ATOM 648 C C . LEU A 1 84 ? -6.105 -2.111 12.174 1.00 93.50 84 LEU A C 1
ATOM 650 O O . LEU A 1 84 ? -6.592 -2.485 13.240 1.00 93.50 84 LEU A O 1
ATOM 654 N N . ALA A 1 85 ? -6.857 -1.833 11.105 1.00 93.12 85 ALA A N 1
ATOM 655 C CA . ALA A 1 85 ? -8.301 -2.018 11.103 1.00 93.12 85 ALA A CA 1
ATOM 656 C C . ALA A 1 85 ? -8.653 -3.492 11.359 1.00 93.12 85 ALA A C 1
ATOM 658 O O . ALA A 1 85 ? -8.213 -4.388 10.636 1.00 93.12 85 ALA A O 1
ATOM 659 N N . LYS A 1 86 ? -9.467 -3.747 12.388 1.00 92.06 86 LYS A N 1
ATOM 660 C CA . LYS A 1 86 ? -9.913 -5.097 12.758 1.00 92.06 86 LYS A CA 1
ATOM 661 C C . LYS A 1 86 ? -11.278 -5.369 12.139 1.00 92.06 86 LYS A C 1
ATOM 663 O O . LYS A 1 86 ? -12.314 -5.222 12.787 1.00 92.06 86 LYS A O 1
ATOM 668 N N . LEU A 1 87 ? -11.265 -5.745 10.865 1.00 95.31 87 LEU A N 1
ATOM 669 C CA . LEU A 1 87 ? -12.475 -6.053 10.109 1.00 95.31 87 LEU A CA 1
ATOM 670 C C . LEU A 1 87 ? -12.806 -7.551 10.139 1.00 95.31 87 LEU A C 1
ATOM 672 O O . LEU A 1 87 ? -11.892 -8.374 10.193 1.00 95.31 87 LEU A O 1
ATOM 676 N N . PRO A 1 88 ? -14.096 -7.930 10.065 1.00 97.00 88 PRO A N 1
ATOM 677 C CA . PRO A 1 88 ? -14.490 -9.323 9.900 1.00 97.00 88 PRO A CA 1
ATOM 678 C C . PRO A 1 88 ? -13.883 -9.906 8.626 1.00 97.00 88 PRO A C 1
ATOM 680 O O . PRO A 1 88 ? -13.899 -9.251 7.580 1.00 97.00 88 PRO A O 1
ATOM 683 N N . GLU A 1 89 ? -13.447 -11.163 8.681 1.00 97.06 89 GLU A N 1
ATOM 684 C CA . GLU A 1 89 ? -12.803 -11.854 7.553 1.00 97.06 89 GLU A CA 1
ATOM 685 C C . GLU A 1 89 ? -13.647 -11.805 6.266 1.00 97.06 89 GLU A C 1
ATOM 687 O O . GLU A 1 89 ? -13.143 -11.572 5.168 1.00 97.06 89 GLU A O 1
ATOM 692 N N . LEU A 1 90 ? -14.973 -11.923 6.407 1.00 97.81 90 LEU A N 1
ATOM 693 C CA . LEU A 1 90 ? -15.919 -11.842 5.289 1.00 97.81 90 LEU A CA 1
ATOM 694 C C . LEU A 1 90 ? -15.838 -10.515 4.518 1.00 97.81 90 LEU A C 1
ATOM 696 O O . LEU A 1 90 ? -16.119 -10.497 3.318 1.00 97.81 90 LEU A O 1
ATOM 700 N N . VAL A 1 91 ? -15.473 -9.425 5.198 1.00 98.25 91 VAL A N 1
ATOM 701 C CA . VAL A 1 91 ? -15.249 -8.100 4.609 1.00 98.25 91 VAL A CA 1
ATOM 702 C C . VAL A 1 91 ? -13.799 -7.977 4.142 1.00 98.25 91 VAL A C 1
ATOM 704 O O . VAL A 1 91 ? -13.566 -7.590 2.998 1.00 98.25 91 VAL A O 1
ATOM 707 N N . ALA A 1 92 ? -12.839 -8.340 5.001 1.00 97.12 92 ALA A N 1
ATOM 708 C CA . ALA A 1 92 ? -11.404 -8.164 4.777 1.00 97.12 92 ALA A CA 1
ATOM 709 C C . ALA A 1 92 ? -10.900 -8.838 3.492 1.00 97.12 92 ALA A C 1
ATOM 711 O O . ALA A 1 92 ? -10.123 -8.239 2.753 1.00 97.12 92 ALA A O 1
ATOM 712 N N . ARG A 1 93 ? -11.422 -10.022 3.147 1.00 96.94 93 ARG A N 1
ATOM 713 C CA . ARG A 1 93 ? -11.068 -10.745 1.910 1.00 96.94 93 ARG A CA 1
ATOM 714 C C . ARG A 1 93 ? -11.364 -9.995 0.600 1.00 96.94 93 ARG A C 1
ATOM 716 O O . ARG A 1 93 ? -10.941 -10.433 -0.464 1.00 96.94 93 ARG A O 1
ATOM 723 N N . HIS A 1 94 ? -12.160 -8.925 0.653 1.00 97.81 94 HIS A N 1
ATOM 724 C CA . HIS A 1 94 ? -12.508 -8.085 -0.499 1.00 97.81 94 HIS A CA 1
ATOM 725 C C . HIS A 1 94 ? -11.697 -6.780 -0.554 1.00 97.81 94 HIS A C 1
ATOM 727 O O . HIS A 1 94 ? -11.946 -5.938 -1.419 1.00 97.81 94 HIS A O 1
ATOM 733 N N . LEU A 1 95 ? -10.764 -6.589 0.378 1.00 98.06 95 LEU A N 1
ATOM 734 C CA . LEU A 1 95 ? -9.979 -5.372 0.535 1.00 98.06 95 LEU A CA 1
ATOM 735 C C . LEU A 1 95 ? -8.514 -5.610 0.174 1.00 98.06 95 LEU A C 1
ATOM 737 O O . LEU A 1 95 ? -8.025 -6.736 0.111 1.00 98.06 95 LEU A O 1
ATOM 741 N N . GLU A 1 96 ? -7.817 -4.511 -0.070 1.00 97.94 96 GLU A N 1
ATOM 742 C CA . GLU A 1 96 ? -6.372 -4.484 -0.204 1.00 97.94 96 GLU A CA 1
ATOM 743 C C . GLU A 1 96 ? -5.663 -4.891 1.094 1.00 97.94 96 GLU A C 1
ATOM 745 O O . GLU A 1 96 ? -6.134 -4.625 2.201 1.00 97.94 96 GLU A O 1
ATOM 750 N N . GLN A 1 97 ? -4.484 -5.486 0.946 1.00 97.38 97 GLN A N 1
ATOM 751 C CA . GLN A 1 97 ? -3.602 -5.829 2.056 1.00 97.38 97 GLN A CA 1
ATOM 752 C C . GLN A 1 97 ? -2.402 -4.891 2.072 1.00 97.38 97 GLN A C 1
ATOM 754 O O . GLN A 1 97 ? -1.813 -4.600 1.032 1.00 97.38 97 GLN A O 1
ATOM 759 N N . HIS A 1 98 ? -2.007 -4.428 3.255 1.00 97.56 98 HIS A N 1
ATOM 760 C CA . HIS A 1 98 ? -0.769 -3.668 3.398 1.00 97.56 98 HIS A CA 1
ATOM 761 C C . HIS A 1 98 ? 0.431 -4.602 3.284 1.00 97.56 98 HIS A C 1
ATOM 763 O O . HIS A 1 98 ? 0.515 -5.592 4.007 1.00 97.56 98 HIS A O 1
ATOM 769 N N . ALA A 1 99 ? 1.386 -4.250 2.430 1.00 96.94 99 ALA A N 1
ATOM 770 C CA . ALA A 1 99 ? 2.624 -4.995 2.251 1.00 96.94 99 ALA A CA 1
ATOM 771 C C . ALA A 1 99 ? 3.831 -4.071 2.409 1.00 96.94 99 ALA A C 1
ATOM 773 O O . ALA A 1 99 ? 3.784 -2.882 2.086 1.00 96.94 99 ALA A O 1
ATOM 774 N N . GLU A 1 100 ? 4.912 -4.625 2.941 1.00 97.12 100 GLU A N 1
ATOM 775 C CA . GLU A 1 100 ? 6.183 -3.942 3.143 1.00 97.12 100 GLU A CA 1
ATOM 776 C C . GLU A 1 100 ? 7.312 -4.979 3.141 1.00 97.12 100 GLU A C 1
ATOM 778 O O . GLU A 1 100 ? 7.105 -6.111 3.586 1.00 97.12 100 GLU A O 1
ATOM 783 N N . GLY A 1 101 ? 8.486 -4.606 2.632 1.00 96.38 101 GLY A N 1
ATOM 784 C CA . GLY A 1 101 ? 9.668 -5.464 2.641 1.00 96.38 101 GLY A CA 1
ATOM 785 C C . GLY A 1 101 ? 10.755 -5.001 1.675 1.00 96.38 101 GLY A C 1
ATOM 786 O O . GLY A 1 101 ? 10.685 -3.908 1.111 1.00 96.38 101 GLY A O 1
ATOM 787 N N . LEU A 1 102 ? 11.763 -5.853 1.502 1.00 96.38 102 LEU A N 1
ATOM 788 C CA . LEU A 1 102 ? 12.783 -5.710 0.467 1.00 96.38 102 LEU A CA 1
ATOM 789 C C . LEU A 1 102 ? 12.352 -6.527 -0.748 1.00 96.38 102 LEU A C 1
ATOM 791 O O . LEU A 1 102 ? 12.041 -7.710 -0.612 1.00 96.38 102 LEU A O 1
ATOM 795 N N . ALA A 1 103 ? 12.320 -5.891 -1.912 1.00 96.62 103 ALA A N 1
ATOM 796 C CA . ALA A 1 103 ? 11.830 -6.498 -3.135 1.00 96.62 103 ALA A CA 1
ATOM 797 C C . ALA A 1 103 ? 12.910 -6.628 -4.209 1.00 96.62 103 ALA A C 1
ATOM 799 O O . ALA A 1 103 ? 13.795 -5.777 -4.338 1.00 96.62 103 ALA A O 1
ATOM 800 N N . GLU A 1 104 ? 12.754 -7.655 -5.039 1.00 97.56 104 GLU A N 1
ATOM 801 C CA . GLU A 1 104 ? 13.440 -7.766 -6.322 1.00 97.56 104 GLU A CA 1
ATOM 802 C C . GLU A 1 104 ? 12.566 -7.113 -7.395 1.00 97.56 104 GLU A C 1
ATOM 804 O O . GLU A 1 104 ? 11.499 -7.608 -7.763 1.00 97.56 104 GLU A O 1
ATOM 809 N N . TYR A 1 105 ? 12.998 -5.957 -7.885 1.00 97.31 105 TYR A N 1
ATOM 810 C CA . TYR A 1 105 ? 12.339 -5.214 -8.946 1.00 97.31 105 TYR A CA 1
ATOM 811 C C . TYR A 1 105 ? 13.062 -5.444 -10.271 1.00 97.31 105 TYR A C 1
ATOM 813 O O . TYR A 1 105 ? 14.223 -5.080 -10.439 1.00 97.31 105 TYR A O 1
ATOM 821 N N . THR A 1 106 ? 12.360 -6.011 -11.245 1.00 96.94 106 THR A N 1
ATOM 822 C CA . THR A 1 106 ? 12.906 -6.300 -12.572 1.00 96.94 106 THR A CA 1
ATOM 823 C C . THR A 1 106 ? 12.187 -5.486 -13.638 1.00 96.94 106 THR A C 1
ATOM 825 O O . THR A 1 106 ? 10.956 -5.504 -13.732 1.00 96.94 106 THR A O 1
ATOM 828 N N . VAL A 1 107 ? 12.972 -4.809 -14.476 1.00 95.62 107 VAL A N 1
ATOM 829 C CA . VAL A 1 107 ? 12.523 -4.180 -15.718 1.00 95.62 107 VAL A CA 1
ATOM 830 C C . VAL A 1 107 ? 13.061 -4.983 -16.893 1.00 95.62 107 VAL A C 1
ATOM 832 O O . VAL A 1 107 ? 14.272 -5.116 -17.061 1.00 95.62 107 VAL A O 1
ATOM 835 N N . THR A 1 108 ? 12.162 -5.486 -17.731 1.00 94.62 108 THR A N 1
ATOM 836 C CA . THR A 1 108 ? 12.507 -6.207 -18.958 1.00 94.62 108 THR A CA 1
ATOM 837 C C . THR A 1 108 ? 12.056 -5.387 -20.155 1.00 94.62 108 THR A C 1
ATOM 839 O O . THR A 1 108 ? 10.896 -4.985 -20.241 1.00 94.62 108 THR A O 1
ATOM 842 N N . VAL A 1 109 ? 12.974 -5.130 -21.087 1.00 92.88 109 VAL A N 1
ATOM 843 C CA . VAL A 1 109 ? 12.688 -4.410 -22.331 1.00 92.88 109 VAL A CA 1
ATOM 844 C C . VAL A 1 109 ? 12.904 -5.360 -23.499 1.00 92.88 109 VAL A C 1
ATOM 846 O O . VAL A 1 109 ? 14.003 -5.873 -23.684 1.00 92.88 109 VAL A O 1
ATOM 849 N N . ALA A 1 110 ? 11.858 -5.584 -24.287 1.00 92.06 110 ALA A N 1
ATOM 850 C CA . ALA A 1 110 ? 11.920 -6.380 -25.506 1.00 92.06 110 ALA A CA 1
ATOM 851 C C . ALA A 1 110 ? 11.607 -5.484 -26.707 1.00 92.06 110 ALA A C 1
ATOM 853 O O . ALA A 1 110 ? 10.495 -4.965 -26.810 1.00 92.06 110 ALA A O 1
ATOM 854 N N . CYS A 1 111 ? 12.580 -5.296 -27.602 1.00 93.38 111 CYS A N 1
ATOM 855 C CA . CYS A 1 111 ? 12.436 -4.493 -28.816 1.00 93.38 111 CYS A CA 1
ATOM 856 C C . CYS A 1 111 ? 12.484 -5.373 -30.069 1.00 93.38 111 CYS A C 1
ATOM 858 O O . CYS A 1 111 ? 13.343 -6.243 -30.194 1.00 93.38 111 CYS A O 1
ATOM 860 N N . GLY A 1 112 ? 11.583 -5.125 -31.016 1.00 91.06 112 GLY A N 1
ATOM 861 C CA . GLY A 1 112 ? 11.442 -5.894 -32.251 1.00 91.06 112 GLY A CA 1
ATOM 862 C C . GLY A 1 112 ? 10.940 -5.060 -33.432 1.00 91.06 112 GLY A C 1
ATOM 863 O O . GLY A 1 112 ? 10.835 -3.833 -33.349 1.00 91.06 112 GLY A O 1
ATOM 864 N N . GLY A 1 113 ? 10.641 -5.749 -34.538 1.00 87.12 113 GLY A N 1
ATOM 865 C CA . GLY A 1 113 ? 10.214 -5.154 -35.808 1.00 87.12 113 GLY A CA 1
ATOM 866 C C . GLY A 1 113 ? 11.364 -4.556 -36.638 1.00 87.12 113 GLY A C 1
ATOM 867 O O . GLY A 1 113 ? 12.493 -4.456 -36.150 1.00 87.12 113 GLY A O 1
ATOM 868 N N . PRO A 1 114 ? 11.107 -4.146 -37.899 1.00 85.94 114 PRO A N 1
ATOM 869 C CA . PRO A 1 114 ? 12.122 -3.531 -38.753 1.00 85.94 114 PRO A CA 1
ATOM 870 C C . PRO A 1 114 ? 12.736 -2.292 -38.092 1.00 85.94 114 PRO A C 1
ATOM 872 O O . PRO A 1 114 ? 12.028 -1.334 -37.769 1.00 85.94 114 PRO A O 1
ATOM 875 N N . GLY A 1 115 ? 14.053 -2.321 -37.875 1.00 85.31 115 GLY A N 1
ATOM 876 C CA . GLY A 1 115 ? 14.784 -1.247 -37.200 1.00 85.31 115 GLY A CA 1
ATOM 877 C C . GLY A 1 115 ? 14.472 -1.096 -35.705 1.00 85.31 115 GLY A C 1
ATOM 878 O O . GLY A 1 115 ? 14.631 -0.001 -35.180 1.00 85.31 115 GLY A O 1
ATOM 879 N N . HIS A 1 116 ? 13.993 -2.150 -35.028 1.00 84.19 116 HIS A N 1
ATOM 880 C CA . HIS A 1 116 ? 13.725 -2.174 -33.578 1.00 84.19 116 HIS A CA 1
ATOM 881 C C . HIS A 1 116 ? 12.741 -1.099 -33.076 1.00 84.19 116 HIS A C 1
ATOM 883 O O . HIS A 1 116 ? 12.818 -0.655 -31.932 1.00 84.19 116 HIS A O 1
ATOM 889 N N . ARG A 1 117 ? 11.794 -0.676 -33.924 1.00 86.75 117 ARG A N 1
ATOM 890 C CA . ARG A 1 117 ? 10.878 0.441 -33.626 1.00 86.75 117 ARG A CA 1
ATOM 891 C C . ARG A 1 117 ? 9.757 0.116 -32.637 1.00 86.75 117 ARG A C 1
ATOM 893 O O . ARG A 1 117 ? 9.094 1.038 -32.170 1.00 86.75 117 ARG A O 1
ATOM 900 N N . SER A 1 118 ? 9.516 -1.154 -32.313 1.00 89.25 118 SER A N 1
ATOM 901 C CA . SER A 1 118 ? 8.505 -1.541 -31.323 1.00 89.25 118 SER A CA 1
ATOM 902 C C . SER A 1 118 ? 9.170 -2.123 -30.083 1.00 89.25 118 SER A C 1
ATOM 904 O O . SER A 1 118 ? 9.690 -3.235 -30.144 1.00 89.25 118 SER A O 1
ATOM 906 N N . CYS A 1 119 ? 9.123 -1.403 -28.963 1.00 91.50 119 CYS A N 1
ATOM 907 C CA . CYS A 1 119 ? 9.620 -1.873 -27.672 1.00 91.50 119 CYS A CA 1
ATOM 908 C C . CYS A 1 119 ? 8.470 -2.069 -26.681 1.00 91.50 119 CYS A C 1
ATOM 910 O O . CYS A 1 119 ? 7.605 -1.206 -26.539 1.00 91.50 119 CYS A O 1
ATOM 912 N N . LYS A 1 120 ? 8.488 -3.186 -25.955 1.00 92.38 120 LYS A N 1
ATOM 913 C CA . LYS A 1 120 ? 7.615 -3.454 -24.812 1.00 92.38 120 LYS A CA 1
ATOM 914 C C . LYS A 1 120 ? 8.448 -3.403 -23.539 1.00 92.38 120 LYS A C 1
ATOM 916 O O . LYS A 1 120 ? 9.491 -4.049 -23.464 1.00 92.38 120 LYS A O 1
ATOM 921 N N . VAL A 1 121 ? 7.970 -2.657 -22.545 1.00 91.81 121 VAL A N 1
ATOM 922 C CA . VAL A 1 121 ? 8.572 -2.615 -21.209 1.00 91.81 121 VAL A CA 1
ATOM 923 C C . VAL A 1 121 ? 7.661 -3.343 -20.235 1.00 91.81 121 VAL A C 1
ATOM 925 O O . VAL A 1 121 ? 6.512 -2.949 -20.037 1.00 91.81 121 VAL A O 1
ATOM 928 N N . GLU A 1 122 ? 8.188 -4.385 -19.613 1.00 94.19 122 GLU A N 1
ATOM 929 C CA . GLU A 1 122 ? 7.540 -5.127 -18.543 1.00 94.19 122 GLU A CA 1
ATOM 930 C C . GLU A 1 122 ? 8.229 -4.829 -17.214 1.00 94.19 122 GLU A C 1
ATOM 932 O O . GLU A 1 122 ? 9.449 -4.684 -17.141 1.00 94.19 122 GLU A O 1
ATOM 937 N N . ARG A 1 123 ? 7.424 -4.684 -16.163 1.00 95.69 123 ARG A N 1
ATOM 938 C CA . ARG A 1 123 ? 7.879 -4.368 -14.811 1.00 95.69 123 ARG A CA 1
ATOM 939 C C . ARG A 1 123 ? 7.281 -5.381 -13.861 1.00 95.69 123 ARG A C 1
ATOM 941 O O . ARG A 1 123 ? 6.060 -5.506 -13.807 1.00 95.69 123 ARG A O 1
ATOM 948 N N . THR A 1 124 ? 8.136 -6.056 -13.109 1.00 97.62 124 THR A N 1
ATOM 949 C CA . THR A 1 124 ? 7.729 -7.056 -12.123 1.00 97.62 124 THR A CA 1
ATOM 950 C C . THR A 1 124 ? 8.408 -6.789 -10.793 1.00 97.62 124 THR A C 1
ATOM 952 O O . THR A 1 124 ? 9.569 -6.392 -10.764 1.00 97.62 124 THR A O 1
ATOM 955 N N . LEU A 1 125 ? 7.683 -7.018 -9.704 1.00 97.69 125 LEU A N 1
ATOM 956 C CA . LEU A 1 125 ? 8.175 -6.926 -8.339 1.00 97.69 125 LEU A CA 1
ATOM 957 C C . LEU A 1 125 ? 8.004 -8.286 -7.657 1.00 97.69 125 LEU A C 1
ATOM 959 O O . LEU A 1 125 ? 6.894 -8.810 -7.639 1.00 97.69 125 LEU A O 1
ATOM 963 N N . GLU A 1 126 ? 9.060 -8.848 -7.086 1.00 98.31 126 GLU A N 1
ATOM 964 C CA . GLU A 1 126 ? 8.956 -9.984 -6.169 1.00 98.31 126 GLU A CA 1
ATOM 965 C C . GLU A 1 126 ? 9.096 -9.487 -4.734 1.00 98.31 126 GLU A C 1
ATOM 967 O O . GLU A 1 126 ? 10.098 -8.871 -4.376 1.00 98.31 126 GLU A O 1
ATOM 972 N N . LEU A 1 127 ? 8.078 -9.738 -3.914 1.00 97.38 127 LEU A N 1
ATOM 973 C CA . LEU A 1 127 ? 8.018 -9.310 -2.521 1.00 97.38 127 LEU A CA 1
ATOM 974 C C . LEU A 1 127 ? 7.414 -10.437 -1.687 1.00 97.38 127 LEU A C 1
ATOM 976 O O . LEU A 1 127 ? 6.325 -10.914 -1.999 1.00 97.38 127 LEU A O 1
ATOM 980 N N . ASN A 1 128 ? 8.103 -10.856 -0.623 1.00 93.12 128 ASN A N 1
ATOM 981 C CA . ASN A 1 128 ? 7.635 -11.900 0.301 1.00 93.12 128 ASN A CA 1
ATOM 982 C C . ASN A 1 128 ? 7.193 -13.202 -0.409 1.00 93.12 128 ASN A C 1
ATOM 984 O O . ASN A 1 128 ? 6.211 -13.828 -0.023 1.00 93.12 128 ASN A O 1
ATOM 988 N N . GLY A 1 129 ? 7.896 -13.590 -1.480 1.00 93.50 129 GLY A N 1
ATOM 989 C CA . GLY A 1 129 ? 7.575 -14.776 -2.286 1.00 93.50 129 GLY A CA 1
ATOM 990 C C . GLY A 1 129 ? 6.419 -14.597 -3.279 1.00 93.50 129 GLY A C 1
ATOM 991 O O . GLY A 1 129 ? 6.099 -15.532 -4.009 1.00 93.50 129 GLY A O 1
ATOM 992 N N . GLN A 1 130 ? 5.807 -13.412 -3.352 1.00 96.12 130 GLN A N 1
ATOM 993 C CA . GLN A 1 130 ? 4.747 -13.100 -4.304 1.00 96.12 130 GLN A CA 1
ATOM 994 C C . GLN A 1 130 ? 5.271 -12.248 -5.461 1.00 96.12 130 GLN A C 1
ATOM 996 O O . GLN A 1 130 ? 5.922 -11.223 -5.263 1.00 96.12 130 GLN A O 1
ATOM 1001 N N . ARG A 1 131 ? 4.910 -12.644 -6.685 1.00 97.94 131 ARG A N 1
ATOM 1002 C CA . ARG A 1 131 ? 5.116 -11.844 -7.893 1.00 97.94 131 ARG A CA 1
ATOM 1003 C C . ARG A 1 131 ? 3.967 -10.851 -8.074 1.00 97.94 131 ARG A C 1
ATOM 1005 O O . ARG A 1 131 ? 2.804 -11.243 -8.125 1.00 97.94 131 ARG A O 1
ATOM 1012 N N . LEU A 1 132 ? 4.301 -9.571 -8.189 1.00 98.38 132 LEU A N 1
ATOM 1013 C CA . LEU A 1 132 ? 3.373 -8.444 -8.221 1.00 98.38 132 LEU A CA 1
ATOM 1014 C C . LEU A 1 132 ? 3.644 -7.542 -9.428 1.00 98.38 132 LEU A C 1
ATOM 1016 O O . LEU A 1 132 ? 4.783 -7.375 -9.867 1.00 98.38 132 LEU A O 1
ATOM 1020 N N . THR A 1 133 ? 2.587 -6.903 -9.932 1.00 97.94 133 THR A N 1
ATOM 1021 C CA . THR A 1 133 ? 2.705 -5.786 -10.876 1.00 97.94 133 THR A CA 1
ATOM 1022 C C . THR A 1 133 ? 2.853 -4.482 -10.091 1.00 97.94 133 THR A C 1
ATOM 1024 O O . THR A 1 133 ? 1.882 -4.047 -9.460 1.00 97.94 133 THR A O 1
ATOM 1027 N N . PRO A 1 134 ? 4.019 -3.823 -10.127 1.00 97.56 134 PRO A N 1
ATOM 1028 C CA . PRO A 1 134 ? 4.219 -2.597 -9.380 1.00 97.56 134 PRO A CA 1
ATOM 1029 C C . PRO A 1 134 ? 3.542 -1.406 -10.073 1.00 97.56 134 PRO A C 1
ATOM 1031 O O . PRO A 1 134 ? 3.641 -1.221 -11.292 1.00 97.56 134 PRO A O 1
ATOM 1034 N N . ARG A 1 135 ? 2.850 -0.584 -9.283 1.00 97.31 135 ARG A N 1
ATOM 1035 C CA . ARG A 1 135 ? 2.187 0.654 -9.697 1.00 97.31 135 ARG A CA 1
ATOM 1036 C C . ARG A 1 135 ? 2.765 1.813 -8.897 1.00 97.31 135 ARG A C 1
ATOM 1038 O O . ARG A 1 135 ? 2.561 1.924 -7.692 1.00 97.31 135 ARG A O 1
ATOM 1045 N N . TRP A 1 136 ? 3.481 2.672 -9.604 1.00 91.69 136 TRP A N 1
ATOM 1046 C CA . TRP A 1 136 ? 4.231 3.801 -9.065 1.00 91.69 136 TRP A CA 1
ATOM 1047 C C . TRP A 1 136 ? 3.625 5.099 -9.575 1.00 91.69 136 TRP A C 1
ATOM 1049 O O . TRP A 1 136 ? 3.088 5.154 -10.683 1.00 91.69 136 TRP A O 1
ATOM 1059 N N . GLN A 1 137 ? 3.805 6.161 -8.807 1.00 86.12 137 GLN A N 1
ATOM 1060 C CA . GLN A 1 137 ? 3.748 7.524 -9.309 1.00 86.12 137 GLN A CA 1
ATOM 1061 C C . GLN A 1 137 ? 4.901 8.298 -8.669 1.00 86.12 137 GLN A C 1
ATOM 1063 O O . GLN A 1 137 ? 5.272 8.004 -7.538 1.00 86.12 137 GLN A O 1
ATOM 1068 N N . GLY A 1 138 ? 5.465 9.268 -9.387 1.00 87.88 138 GLY A N 1
ATOM 1069 C CA . GLY A 1 138 ? 6.573 10.078 -8.884 1.00 87.88 138 GLY A CA 1
ATOM 1070 C C . GLY A 1 138 ? 7.935 9.526 -9.289 1.00 87.88 138 GLY A C 1
ATOM 1071 O O . GLY A 1 138 ? 8.079 8.939 -10.367 1.00 87.88 138 GLY A O 1
ATOM 1072 N N . ARG A 1 139 ? 8.947 9.741 -8.439 1.00 91.50 139 ARG A N 1
ATOM 1073 C CA . ARG A 1 139 ? 10.358 9.468 -8.760 1.00 91.50 139 ARG A CA 1
ATOM 1074 C C . ARG A 1 139 ? 10.591 8.014 -9.149 1.00 91.50 139 ARG A C 1
ATOM 1076 O O . ARG A 1 139 ? 11.343 7.735 -10.082 1.00 91.50 139 ARG A O 1
ATOM 1083 N N . ARG A 1 140 ? 9.934 7.078 -8.461 1.00 91.94 140 ARG A N 1
ATOM 1084 C CA . ARG A 1 140 ? 10.161 5.641 -8.662 1.00 91.94 140 ARG A CA 1
ATOM 1085 C C . ARG A 1 140 ? 9.643 5.091 -9.995 1.00 91.94 140 ARG A C 1
ATOM 1087 O O . ARG A 1 140 ? 10.054 4.006 -10.395 1.00 91.94 140 ARG A O 1
ATOM 1094 N N . ALA A 1 141 ? 8.817 5.838 -10.737 1.00 87.12 141 ALA A N 1
ATOM 1095 C CA . ALA A 1 141 ? 8.293 5.406 -12.041 1.00 87.12 141 ALA A CA 1
ATOM 1096 C C . ALA A 1 141 ? 9.392 5.159 -13.099 1.00 87.12 141 ALA A C 1
ATOM 1098 O O . ALA A 1 141 ? 9.187 4.401 -14.055 1.00 87.12 141 ALA A O 1
ATOM 1099 N N . HIS A 1 142 ? 10.562 5.775 -12.913 1.00 87.00 142 HIS A N 1
ATOM 1100 C CA . HIS A 1 142 ? 11.700 5.702 -13.829 1.00 87.00 142 HIS A CA 1
ATOM 1101 C C . HIS A 1 142 ? 12.848 4.823 -13.320 1.00 87.00 142 HIS A C 1
ATOM 1103 O O . HIS A 1 142 ? 13.894 4.766 -13.963 1.00 87.00 142 HIS A O 1
ATOM 1109 N N . LEU A 1 143 ? 12.669 4.116 -12.198 1.00 91.31 143 LEU A N 1
ATOM 1110 C CA . LEU A 1 143 ? 13.685 3.188 -11.713 1.00 91.31 143 LEU A CA 1
ATOM 1111 C C . LEU A 1 143 ? 13.908 2.050 -12.721 1.00 91.31 143 LEU A C 1
ATOM 1113 O O . LEU A 1 143 ? 12.952 1.455 -13.236 1.00 91.31 143 LEU A O 1
ATOM 1117 N N . GLY A 1 144 ? 15.185 1.742 -12.962 1.00 92.69 144 GLY A N 1
ATOM 1118 C CA . GLY A 1 144 ? 15.616 0.485 -13.573 1.00 92.69 144 GLY A CA 1
ATOM 1119 C C . GLY A 1 144 ? 15.543 -0.677 -12.581 1.00 92.69 144 GLY A C 1
ATOM 1120 O O . GLY A 1 144 ? 15.118 -0.493 -11.442 1.00 92.69 144 GLY A O 1
ATOM 1121 N N . SER A 1 145 ? 15.966 -1.869 -13.007 1.00 95.50 145 SER A N 1
ATOM 1122 C CA . SER A 1 145 ? 15.976 -3.056 -12.144 1.00 95.50 145 SER A CA 1
ATOM 1123 C C . SER A 1 145 ? 16.766 -2.816 -10.855 1.00 95.50 145 SER A C 1
ATOM 1125 O O . SER A 1 145 ? 17.852 -2.232 -10.897 1.00 95.50 145 SER A O 1
ATOM 1127 N N . LYS A 1 146 ? 16.225 -3.284 -9.727 1.00 96.38 146 LYS A N 1
ATOM 1128 C CA . LYS A 1 146 ? 16.800 -3.165 -8.387 1.00 96.38 146 LYS A CA 1
ATOM 1129 C C . LYS A 1 146 ? 16.656 -4.461 -7.594 1.00 96.38 146 LYS A C 1
ATOM 1131 O O . LYS A 1 146 ? 15.600 -5.076 -7.624 1.00 96.38 146 LYS A O 1
ATOM 1136 N N . SER A 1 147 ? 17.689 -4.808 -6.840 1.00 95.19 147 SER A N 1
ATOM 1137 C CA . SER A 1 147 ? 17.712 -5.873 -5.843 1.00 95.19 147 SER A CA 1
ATOM 1138 C C . SER A 1 147 ? 17.749 -5.261 -4.448 1.00 95.19 147 SER A C 1
ATOM 1140 O O . SER A 1 147 ? 18.447 -4.266 -4.213 1.00 95.19 147 SER A O 1
ATOM 1142 N N . GLY A 1 148 ? 16.961 -5.831 -3.537 1.00 94.12 148 GLY A N 1
ATOM 1143 C CA . GLY A 1 148 ? 16.790 -5.307 -2.183 1.00 94.12 148 GLY A CA 1
ATOM 1144 C C . GLY A 1 148 ? 16.131 -3.923 -2.124 1.00 94.12 148 GLY A C 1
ATOM 1145 O O . GLY A 1 148 ? 16.461 -3.130 -1.244 1.00 94.12 148 GLY A O 1
ATOM 1146 N N . LEU A 1 149 ? 15.224 -3.602 -3.055 1.00 96.00 149 LEU A N 1
ATOM 1147 C CA . LEU A 1 149 ? 14.512 -2.322 -3.075 1.00 96.00 149 LEU A CA 1
ATOM 1148 C C . LEU A 1 149 ? 13.514 -2.257 -1.906 1.00 96.00 149 LEU A C 1
ATOM 1150 O O . LEU A 1 149 ? 12.574 -3.056 -1.890 1.00 96.00 149 LEU A O 1
ATOM 1154 N N . PRO A 1 150 ? 13.654 -1.328 -0.941 1.00 96.50 150 PRO A N 1
ATOM 1155 C CA . PRO A 1 150 ? 12.658 -1.175 0.108 1.00 96.50 150 PRO A CA 1
ATOM 1156 C C . PRO A 1 150 ? 11.359 -0.621 -0.476 1.00 96.50 150 PRO A C 1
ATOM 1158 O O . PRO A 1 150 ? 11.314 0.472 -1.044 1.00 96.50 150 PRO A O 1
ATOM 1161 N N . VAL A 1 151 ? 10.281 -1.381 -0.325 1.00 97.06 151 VAL A N 1
ATOM 1162 C CA . VAL A 1 151 ? 8.953 -1.019 -0.821 1.00 97.06 151 VAL A CA 1
ATOM 1163 C C . VAL A 1 151 ? 7.923 -1.141 0.286 1.00 97.06 151 VAL A C 1
ATOM 1165 O O . VAL A 1 151 ? 7.984 -2.035 1.132 1.00 97.06 151 VAL A O 1
ATOM 1168 N N . HIS A 1 152 ? 6.931 -0.259 0.249 1.00 97.88 152 HIS A N 1
ATOM 1169 C CA . HIS A 1 152 ? 5.730 -0.378 1.057 1.00 97.88 152 HIS A CA 1
ATOM 1170 C C . HIS A 1 152 ? 4.520 0.162 0.298 1.00 97.88 152 HIS A C 1
ATOM 1172 O O . HIS A 1 152 ? 4.643 1.011 -0.590 1.00 97.88 152 HIS A O 1
ATOM 1178 N N . GLY A 1 153 ? 3.340 -0.334 0.657 1.00 97.69 153 GLY A N 1
ATOM 1179 C CA . GLY A 1 153 ? 2.094 0.097 0.047 1.00 97.69 153 GLY A CA 1
ATOM 1180 C C . GLY A 1 153 ? 0.968 -0.906 0.238 1.00 97.69 153 GLY A C 1
ATOM 1181 O O . GLY A 1 153 ? 0.916 -1.597 1.257 1.00 97.69 153 GLY A O 1
ATOM 1182 N N . ILE A 1 154 ? 0.077 -0.976 -0.748 1.00 98.44 154 ILE A N 1
ATOM 1183 C CA . ILE A 1 154 ? -1.106 -1.841 -0.714 1.00 98.44 154 ILE A CA 1
ATOM 1184 C C . ILE A 1 154 ? -1.155 -2.777 -1.918 1.00 98.44 154 ILE A C 1
ATOM 1186 O O . ILE A 1 154 ? -0.853 -2.368 -3.040 1.00 98.44 154 ILE A O 1
ATOM 1190 N N . VAL A 1 155 ? -1.555 -4.023 -1.679 1.00 98.50 155 VAL A N 1
ATOM 1191 C CA . VAL A 1 155 ? -1.682 -5.090 -2.673 1.00 98.50 155 VAL A CA 1
ATOM 1192 C C . VAL A 1 155 ? -3.151 -5.447 -2.859 1.00 98.50 155 VAL A C 1
ATOM 1194 O O . VAL A 1 155 ? -3.859 -5.706 -1.888 1.00 98.50 155 VAL A O 1
ATOM 1197 N N . LEU A 1 156 ? -3.602 -5.493 -4.112 1.00 98.25 156 LEU A N 1
ATOM 1198 C CA . LEU A 1 156 ? -4.927 -5.980 -4.491 1.00 98.25 156 LEU A CA 1
ATOM 1199 C C . LEU A 1 156 ? -4.861 -6.626 -5.876 1.00 98.25 156 LEU A C 1
ATOM 1201 O O . LEU A 1 156 ? -4.325 -6.034 -6.813 1.00 98.25 156 LEU A O 1
ATOM 1205 N N . ASP A 1 157 ? -5.406 -7.837 -6.006 1.00 96.56 157 ASP A N 1
ATOM 1206 C CA . ASP A 1 157 ? -5.489 -8.592 -7.264 1.00 96.56 157 ASP A CA 1
ATOM 1207 C C . ASP A 1 157 ? -4.147 -8.661 -8.033 1.00 96.56 157 ASP A C 1
ATOM 1209 O O . ASP A 1 157 ? -4.080 -8.437 -9.242 1.00 96.56 157 ASP A O 1
ATOM 1213 N N . GLY A 1 158 ? -3.046 -8.921 -7.314 1.00 97.06 158 GLY A N 1
ATOM 1214 C CA . GLY A 1 158 ? -1.698 -9.060 -7.888 1.00 97.06 158 GLY A CA 1
ATOM 1215 C C . GLY A 1 158 ? -1.027 -7.746 -8.309 1.00 97.06 158 GLY A C 1
ATOM 1216 O O . GLY A 1 158 ? 0.076 -7.763 -8.857 1.00 97.06 158 GLY A O 1
ATOM 1217 N N . GLN A 1 159 ? -1.659 -6.600 -8.056 1.00 98.19 159 GLN A N 1
ATOM 1218 C CA . GLN A 1 159 ? -1.078 -5.276 -8.265 1.00 98.19 159 GLN A CA 1
ATOM 1219 C C . GLN A 1 159 ? -0.685 -4.667 -6.925 1.00 98.19 159 GLN A C 1
ATOM 1221 O O . GLN A 1 159 ? -1.403 -4.836 -5.943 1.00 98.19 159 GLN A O 1
ATOM 1226 N N . MET A 1 160 ? 0.416 -3.919 -6.896 1.00 98.38 160 MET A N 1
ATOM 1227 C CA . MET A 1 160 ? 0.831 -3.172 -5.712 1.00 98.38 160 MET A CA 1
ATOM 1228 C C . MET A 1 160 ? 0.900 -1.684 -6.033 1.00 98.38 160 MET A C 1
ATOM 1230 O O . MET A 1 160 ? 1.690 -1.294 -6.888 1.00 98.38 160 MET A O 1
ATOM 1234 N N . ALA A 1 161 ? 0.108 -0.855 -5.351 1.00 98.19 161 ALA A N 1
ATOM 1235 C CA . ALA A 1 161 ? 0.376 0.580 -5.307 1.00 98.19 161 ALA A CA 1
ATOM 1236 C C . ALA A 1 161 ? 1.516 0.813 -4.317 1.00 98.19 161 ALA A C 1
ATOM 1238 O O . ALA A 1 161 ? 1.393 0.449 -3.148 1.00 98.19 161 ALA A O 1
ATOM 1239 N N . ILE A 1 162 ? 2.621 1.378 -4.796 1.00 97.56 162 ILE A N 1
ATOM 1240 C CA . ILE A 1 162 ? 3.862 1.554 -4.034 1.00 97.56 162 ILE A CA 1
ATOM 1241 C C . ILE A 1 162 ? 4.045 3.040 -3.739 1.00 97.56 162 ILE A C 1
ATOM 1243 O O . ILE A 1 162 ? 3.866 3.874 -4.630 1.00 97.56 162 ILE A O 1
ATOM 1247 N N . ALA A 1 163 ? 4.394 3.371 -2.498 1.00 96.12 163 ALA A N 1
ATOM 1248 C CA . ALA A 1 163 ? 4.718 4.743 -2.116 1.00 96.12 163 ALA A CA 1
ATOM 1249 C C . ALA A 1 163 ? 6.018 5.228 -2.785 1.00 96.12 163 ALA A C 1
ATOM 1251 O O . ALA A 1 163 ? 6.910 4.430 -3.084 1.00 96.12 163 ALA A O 1
ATOM 1252 N N . ASP A 1 164 ? 6.147 6.538 -3.008 1.00 95.12 164 ASP A N 1
ATOM 1253 C CA . ASP A 1 164 ? 7.373 7.118 -3.589 1.00 95.12 164 ASP A CA 1
ATOM 1254 C C . ASP A 1 164 ? 8.524 7.193 -2.563 1.00 95.12 164 ASP A C 1
ATOM 1256 O O . ASP A 1 164 ? 9.700 7.342 -2.904 1.00 95.12 164 ASP A O 1
ATOM 1260 N N . GLU A 1 165 ? 8.167 7.072 -1.289 1.00 95.81 165 GLU A N 1
ATOM 1261 C CA . GLU A 1 165 ? 9.024 7.056 -0.116 1.00 95.81 165 GLU A CA 1
ATOM 1262 C C . GLU A 1 165 ? 9.603 5.651 0.174 1.00 95.81 165 GLU A C 1
ATOM 1264 O O . GLU A 1 165 ? 8.868 4.660 0.137 1.00 95.81 165 GLU A O 1
ATOM 1269 N N . PRO A 1 166 ? 10.912 5.533 0.484 1.00 96.12 166 PRO A N 1
ATOM 1270 C CA . PRO A 1 166 ? 11.515 4.262 0.897 1.00 96.12 166 PRO A CA 1
ATOM 1271 C C . PRO A 1 166 ? 11.056 3.733 2.249 1.00 96.12 166 PRO A C 1
ATOM 1273 O O . PRO A 1 166 ? 10.679 2.565 2.352 1.00 96.12 166 PRO A O 1
ATOM 1276 N N . ALA A 1 167 ? 11.087 4.578 3.279 1.00 97.38 167 ALA A N 1
ATOM 1277 C CA . ALA A 1 167 ? 10.586 4.220 4.596 1.00 97.38 167 ALA A CA 1
ATOM 1278 C C . ALA A 1 167 ? 9.183 4.790 4.821 1.00 97.38 167 ALA A C 1
ATOM 1280 O O . ALA A 1 167 ? 8.889 5.928 4.446 1.00 97.38 167 ALA A O 1
ATOM 1281 N N . ARG A 1 168 ? 8.345 3.988 5.474 1.00 96.44 168 ARG A N 1
ATOM 1282 C CA . ARG A 1 168 ? 6.954 4.275 5.809 1.00 96.44 168 ARG A CA 1
ATOM 1283 C C . ARG A 1 168 ? 6.857 4.914 7.182 1.00 96.44 168 ARG A C 1
ATOM 1285 O O . ARG A 1 168 ? 7.327 4.336 8.154 1.00 96.44 168 ARG A O 1
ATOM 1292 N N . GLU A 1 169 ? 6.168 6.034 7.314 1.00 95.88 169 GLU A N 1
ATOM 1293 C CA . GLU A 1 169 ? 5.842 6.557 8.641 1.00 95.88 169 GLU A CA 1
ATOM 1294 C C . GLU A 1 169 ? 4.813 5.665 9.358 1.0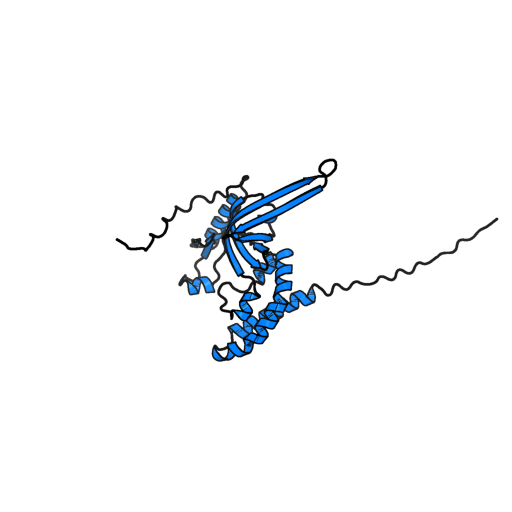0 95.88 169 GLU A C 1
ATOM 1296 O O . GLU A 1 169 ? 3.841 5.199 8.753 1.00 95.88 169 GLU A O 1
ATOM 1301 N N . LEU A 1 170 ? 5.031 5.398 10.650 1.00 95.81 170 LEU A N 1
ATOM 1302 C CA . LEU A 1 170 ? 4.055 4.687 11.476 1.00 95.81 170 LEU A CA 1
ATOM 1303 C C . LEU A 1 170 ? 2.880 5.605 11.818 1.00 95.81 170 LEU A C 1
ATOM 1305 O O . LEU A 1 170 ? 3.061 6.694 12.366 1.00 95.81 170 LEU A O 1
ATOM 1309 N N . ALA A 1 171 ? 1.664 5.113 11.590 1.00 93.50 171 ALA A N 1
ATOM 1310 C CA . ALA A 1 171 ? 0.457 5.812 12.000 1.00 93.50 171 ALA A CA 1
ATOM 1311 C C . ALA A 1 171 ? 0.378 5.946 13.532 1.00 93.50 171 ALA A C 1
ATOM 1313 O O . ALA A 1 171 ? 0.923 5.131 14.280 1.00 93.50 171 ALA A O 1
ATOM 1314 N N . ALA A 1 172 ? -0.374 6.937 14.020 1.00 93.06 172 ALA A N 1
ATOM 1315 C CA . ALA A 1 172 ? -0.575 7.145 15.457 1.00 93.06 172 ALA A CA 1
ATOM 1316 C C . ALA A 1 172 ? -1.100 5.882 16.166 1.00 93.06 172 ALA A C 1
ATOM 1318 O O . ALA A 1 172 ? -0.552 5.489 17.190 1.00 93.06 172 ALA A O 1
ATOM 1319 N N . ALA A 1 173 ? -2.081 5.194 15.570 1.00 92.31 173 ALA A N 1
ATOM 1320 C CA . ALA A 1 173 ? -2.615 3.941 16.104 1.00 92.31 173 ALA A CA 1
ATOM 1321 C C . ALA A 1 173 ? -1.557 2.823 16.185 1.00 92.31 173 ALA A C 1
ATOM 1323 O O . ALA A 1 173 ? -1.566 2.045 17.136 1.00 92.31 173 ALA A O 1
ATOM 1324 N N . GLU A 1 174 ? -0.621 2.756 15.228 1.00 94.31 174 GLU A N 1
ATOM 1325 C CA . GLU A 1 174 ? 0.504 1.811 15.283 1.00 94.31 174 GLU A CA 1
ATOM 1326 C C . GLU A 1 174 ? 1.448 2.146 16.434 1.00 94.31 174 GLU A C 1
ATOM 1328 O O . GLU A 1 174 ? 1.845 1.252 17.177 1.00 94.31 174 GLU A O 1
ATOM 1333 N N . LYS A 1 175 ? 1.765 3.431 16.629 1.00 94.75 175 LYS A N 1
ATOM 1334 C CA . LYS A 1 175 ? 2.589 3.872 17.761 1.00 94.75 175 LYS A CA 1
ATOM 1335 C C . LYS A 1 175 ? 1.930 3.527 19.095 1.00 94.75 175 LYS A C 1
ATOM 1337 O O . LYS A 1 175 ? 2.584 2.922 19.939 1.00 94.75 175 LYS A O 1
ATOM 1342 N N . THR A 1 176 ? 0.636 3.810 19.249 1.00 94.69 176 THR A N 1
ATOM 1343 C CA . THR A 1 176 ? -0.136 3.454 20.448 1.00 94.69 176 THR A CA 1
ATOM 1344 C C . THR A 1 176 ? -0.125 1.949 20.704 1.00 94.69 176 THR A C 1
ATOM 1346 O O . THR A 1 176 ? 0.187 1.527 21.813 1.00 94.69 176 THR A O 1
ATOM 1349 N N . ALA A 1 177 ? -0.399 1.130 19.684 1.00 93.44 177 ALA A N 1
ATOM 1350 C CA . ALA A 1 177 ? -0.402 -0.329 19.814 1.00 93.44 177 ALA A CA 1
ATOM 1351 C C . ALA A 1 177 ? 0.974 -0.906 20.202 1.00 93.44 177 ALA A C 1
ATOM 1353 O O . ALA A 1 177 ? 1.047 -1.974 20.802 1.00 93.44 177 ALA A O 1
ATOM 1354 N N . LEU A 1 178 ? 2.058 -0.199 19.871 1.00 93.88 178 LEU A N 1
ATOM 1355 C CA . LEU A 1 178 ? 3.435 -0.580 20.184 1.00 93.88 178 LEU A CA 1
ATOM 1356 C C . LEU A 1 178 ? 3.973 0.064 21.474 1.00 93.88 178 LEU A C 1
ATOM 1358 O O . LEU A 1 178 ? 5.143 -0.142 21.792 1.00 93.88 178 LEU A O 1
ATOM 1362 N N . GLY A 1 179 ? 3.167 0.854 22.192 1.00 94.81 179 GLY A N 1
ATOM 1363 C CA . GLY A 1 179 ? 3.602 1.576 23.394 1.00 94.81 179 GLY A CA 1
ATOM 1364 C C . GLY A 1 179 ? 4.632 2.680 23.122 1.00 94.81 179 GLY A C 1
ATOM 1365 O O . GLY A 1 179 ? 5.398 3.040 24.012 1.00 94.81 179 GLY A O 1
ATOM 1366 N N . LEU A 1 180 ? 4.686 3.200 21.893 1.00 93.19 180 LEU A N 1
ATOM 1367 C CA . LEU A 1 180 ? 5.617 4.255 21.494 1.00 93.19 180 LEU A CA 1
ATOM 1368 C C . LEU A 1 180 ? 5.025 5.644 21.792 1.00 93.19 180 LEU A C 1
ATOM 1370 O O . LEU A 1 180 ? 3.820 5.844 21.601 1.00 93.19 180 LEU A O 1
ATOM 1374 N N . PRO A 1 181 ? 5.841 6.637 22.195 1.00 92.75 181 PRO A N 1
ATOM 1375 C CA . PRO A 1 181 ? 5.362 7.997 22.418 1.00 92.75 181 PRO A CA 1
ATOM 1376 C C . PRO A 1 181 ? 4.714 8.592 21.162 1.00 92.75 181 PRO A C 1
ATOM 1378 O O . PRO A 1 181 ? 5.279 8.541 20.068 1.00 92.75 181 PRO A O 1
ATOM 1381 N N . ALA A 1 182 ? 3.549 9.227 21.320 1.00 88.62 182 ALA A N 1
ATOM 1382 C CA . ALA A 1 182 ? 2.794 9.790 20.197 1.00 88.62 182 ALA A CA 1
ATOM 1383 C C . ALA A 1 182 ? 3.586 10.851 19.408 1.00 88.62 182 ALA A C 1
ATOM 1385 O O . ALA A 1 182 ? 3.476 10.910 18.182 1.00 88.62 182 ALA A O 1
ATOM 1386 N N . ALA A 1 183 ? 4.420 11.637 20.096 1.00 89.75 183 ALA A N 1
ATOM 1387 C CA . ALA A 1 183 ? 5.272 12.665 19.496 1.00 89.75 183 ALA A CA 1
ATOM 13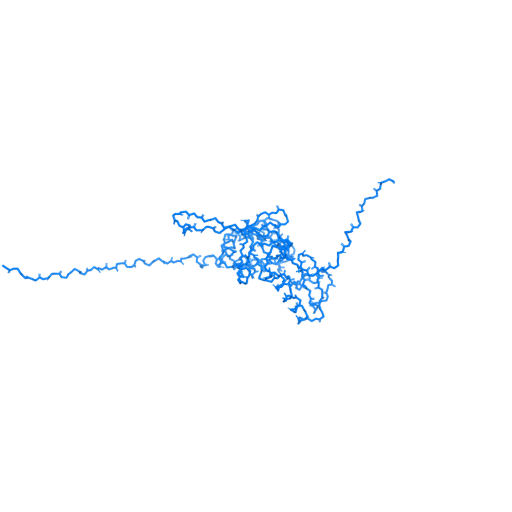88 C C . ALA A 1 183 ? 6.551 12.111 18.838 1.00 89.75 183 ALA A C 1
ATOM 1390 O O . ALA A 1 183 ? 7.233 12.843 18.123 1.00 89.75 183 ALA A O 1
ATOM 1391 N N . GLN A 1 184 ? 6.894 10.836 19.060 1.00 92.00 184 GLN A N 1
ATOM 1392 C CA . GLN A 1 184 ? 8.088 10.245 18.465 1.00 92.00 184 GLN A CA 1
ATOM 1393 C C . GLN A 1 184 ? 7.883 10.023 16.962 1.00 92.00 184 GLN A C 1
ATOM 1395 O O . GLN A 1 184 ? 6.832 9.540 16.515 1.00 92.00 184 GLN A O 1
ATOM 1400 N N . ASN A 1 185 ? 8.913 10.359 16.187 1.00 94.19 185 ASN A N 1
ATOM 1401 C CA . ASN A 1 185 ? 8.960 10.111 14.752 1.00 94.19 185 ASN A CA 1
ATOM 1402 C C . ASN A 1 185 ? 9.516 8.711 14.545 1.00 94.19 185 ASN A C 1
ATOM 1404 O O . ASN A 1 185 ? 10.654 8.439 14.923 1.00 94.19 185 ASN A O 1
ATOM 1408 N N . VAL A 1 186 ? 8.709 7.816 13.983 1.00 97.19 186 VAL A N 1
ATOM 1409 C CA . VAL A 1 186 ? 9.115 6.429 13.764 1.00 97.19 186 VAL A CA 1
ATOM 1410 C C . VAL A 1 186 ? 8.813 6.060 12.327 1.00 97.19 186 VAL A C 1
ATOM 1412 O O . VAL A 1 186 ? 7.655 6.086 11.910 1.00 97.19 186 VAL A O 1
ATOM 1415 N N . LEU A 1 187 ? 9.862 5.721 11.582 1.00 97.81 187 LEU A N 1
ATOM 1416 C CA . LEU A 1 187 ? 9.746 5.199 10.228 1.00 97.81 187 LEU A CA 1
ATOM 1417 C C . LEU A 1 187 ? 10.035 3.696 10.228 1.00 97.81 187 LEU A C 1
ATOM 1419 O O . LEU A 1 187 ? 10.892 3.215 10.967 1.00 97.81 187 LEU A O 1
ATOM 1423 N N . SER A 1 188 ? 9.324 2.958 9.390 1.00 97.38 188 SER A N 1
ATOM 1424 C CA . SER A 1 188 ? 9.542 1.550 9.093 1.00 97.38 188 SER A CA 1
ATOM 1425 C C . SER A 1 188 ? 10.236 1.420 7.743 1.00 97.38 188 SER A C 1
ATOM 1427 O O . SER A 1 188 ? 9.756 1.962 6.749 1.00 97.38 188 SER A O 1
ATOM 1429 N N . LEU A 1 189 ? 11.356 0.708 7.698 1.00 96.75 189 LEU A N 1
ATOM 1430 C CA . LEU A 1 189 ? 12.062 0.362 6.471 1.00 96.75 189 LEU A CA 1
ATOM 1431 C C . LEU A 1 189 ? 12.079 -1.154 6.339 1.00 96.75 189 LEU A C 1
ATOM 1433 O O . LEU A 1 189 ? 12.794 -1.834 7.071 1.00 96.75 189 LEU A O 1
ATOM 1437 N N . ALA A 1 190 ? 11.265 -1.682 5.425 1.00 93.56 190 ALA A N 1
ATOM 1438 C CA . ALA A 1 190 ? 11.099 -3.124 5.250 1.00 93.56 190 ALA A CA 1
ATOM 1439 C C . ALA A 1 190 ? 10.741 -3.855 6.568 1.00 93.56 190 ALA A C 1
ATOM 1441 O O . ALA A 1 190 ? 11.218 -4.956 6.833 1.00 93.56 190 ALA A O 1
ATOM 1442 N N . GLY A 1 191 ? 9.923 -3.223 7.417 1.00 91.12 191 GLY A N 1
ATOM 1443 C CA . GLY A 1 191 ? 9.515 -3.742 8.727 1.00 91.12 191 GLY A CA 1
ATOM 1444 C C . GLY A 1 191 ? 10.464 -3.410 9.886 1.00 91.12 191 GLY A C 1
ATOM 1445 O O . GLY A 1 191 ? 10.081 -3.565 11.049 1.00 91.12 191 GLY A O 1
ATOM 1446 N N . ALA A 1 192 ? 11.677 -2.918 9.613 1.00 94.56 192 ALA A N 1
ATOM 1447 C CA . ALA A 1 192 ? 12.594 -2.451 10.649 1.00 94.56 192 ALA A CA 1
ATOM 1448 C C . ALA A 1 192 ? 12.210 -1.037 11.103 1.00 94.56 192 ALA A C 1
ATOM 1450 O O . ALA A 1 192 ? 12.125 -0.116 10.296 1.00 94.56 192 ALA A O 1
ATOM 1451 N N . ARG A 1 193 ? 11.978 -0.855 12.407 1.00 95.50 193 ARG A N 1
ATOM 1452 C CA . ARG A 1 193 ? 11.581 0.437 12.987 1.00 95.50 193 ARG A CA 1
ATOM 1453 C C . ARG A 1 193 ? 12.805 1.281 13.331 1.00 95.50 193 ARG A C 1
ATOM 1455 O O . ARG A 1 193 ? 13.701 0.820 14.033 1.00 95.50 193 ARG A O 1
ATOM 1462 N N . HIS A 1 194 ? 12.781 2.535 12.904 1.00 96.25 194 HIS A N 1
ATOM 1463 C CA . HIS A 1 194 ? 13.794 3.545 13.176 1.00 96.25 194 HIS A CA 1
ATOM 1464 C C . HIS A 1 194 ? 13.130 4.748 13.840 1.00 96.25 194 HIS A C 1
ATOM 1466 O O . HIS A 1 194 ? 12.229 5.359 13.264 1.00 96.25 194 HIS A O 1
ATOM 1472 N N . ALA A 1 195 ? 13.555 5.059 15.061 1.00 95.94 195 ALA A N 1
ATOM 1473 C CA . ALA A 1 195 ? 13.082 6.218 15.803 1.00 95.94 195 ALA A CA 1
ATOM 1474 C C . ALA A 1 195 ? 14.004 7.420 15.572 1.00 95.94 195 ALA A C 1
ATOM 1476 O O . ALA A 1 195 ? 15.220 7.264 15.466 1.00 95.94 195 ALA A O 1
ATOM 1477 N N . PHE A 1 196 ? 13.413 8.609 15.524 1.00 96.19 196 PHE A N 1
ATOM 1478 C CA . PHE A 1 196 ? 14.112 9.870 15.311 1.00 96.19 196 PHE A CA 1
ATOM 1479 C C . PHE A 1 196 ? 13.651 10.914 16.324 1.00 96.19 196 PHE A C 1
ATOM 1481 O O . PHE A 1 196 ? 12.459 11.018 16.632 1.00 96.19 196 PHE A O 1
ATOM 1488 N N . ASP A 1 197 ? 14.597 11.740 16.766 1.00 91.56 197 ASP A N 1
ATOM 1489 C CA . ASP A 1 197 ? 14.349 12.812 17.738 1.00 91.56 197 ASP A CA 1
ATOM 1490 C C . ASP A 1 197 ? 13.541 13.973 17.141 1.00 91.56 197 ASP A C 1
ATOM 1492 O O . ASP A 1 197 ? 12.930 14.753 17.865 1.00 91.56 197 ASP A O 1
ATOM 1496 N N . SER A 1 198 ? 13.512 14.098 15.809 1.00 93.62 198 SER A N 1
ATOM 1497 C CA . SER A 1 198 ? 12.747 15.138 15.119 1.00 93.62 198 SER A CA 1
ATOM 1498 C C . SER A 1 198 ? 12.252 14.698 13.736 1.00 93.62 198 SER A C 1
ATOM 1500 O O . SER A 1 198 ? 12.877 13.842 13.095 1.00 93.62 198 SER A O 1
ATOM 1502 N N . PRO A 1 199 ? 11.189 15.342 13.212 1.00 94.88 199 PRO A N 1
ATOM 1503 C CA . PRO A 1 199 ? 10.749 15.135 11.832 1.00 94.88 199 PRO A CA 1
ATOM 1504 C C . PRO A 1 199 ? 11.842 15.495 10.815 1.00 94.88 199 PRO A C 1
ATOM 1506 O O . PRO A 1 199 ? 11.976 14.850 9.777 1.00 94.88 199 PRO A O 1
ATOM 1509 N N . ALA A 1 200 ? 12.675 16.497 11.120 1.00 96.19 200 ALA A N 1
ATOM 1510 C CA . ALA A 1 200 ? 13.773 16.919 10.254 1.00 96.19 200 ALA A CA 1
ATOM 1511 C C . ALA A 1 200 ? 14.858 15.837 10.118 1.00 96.19 200 ALA A C 1
ATOM 1513 O O . ALA A 1 200 ? 15.353 15.606 9.012 1.00 96.19 200 ALA A O 1
ATOM 1514 N N . ALA A 1 201 ? 15.192 15.145 11.214 1.00 96.38 201 ALA A N 1
ATOM 1515 C CA . ALA A 1 201 ? 16.128 14.021 11.201 1.00 96.38 201 ALA A CA 1
ATOM 1516 C C . ALA A 1 201 ? 15.566 12.824 10.416 1.00 96.38 201 ALA A C 1
ATOM 1518 O O . ALA A 1 201 ? 16.268 12.262 9.574 1.00 96.38 201 ALA A O 1
ATOM 1519 N N . ALA A 1 202 ? 14.284 12.497 10.615 1.00 96.56 202 ALA A N 1
ATOM 1520 C CA . ALA A 1 202 ? 13.593 11.461 9.847 1.00 96.56 202 ALA A CA 1
ATOM 1521 C C . ALA A 1 202 ? 13.595 11.779 8.339 1.00 96.56 202 ALA A C 1
ATOM 1523 O O . ALA A 1 202 ? 13.970 10.941 7.520 1.00 96.56 202 ALA A O 1
ATOM 1524 N N . ALA A 1 203 ? 13.276 13.021 7.962 1.00 96.56 203 ALA A N 1
ATOM 1525 C CA . ALA A 1 203 ? 13.306 13.471 6.572 1.00 96.56 203 ALA A CA 1
ATOM 1526 C C . ALA A 1 203 ? 14.725 13.466 5.976 1.00 96.56 203 ALA A C 1
ATOM 1528 O O . ALA A 1 203 ? 14.901 13.161 4.796 1.00 96.56 203 ALA A O 1
ATOM 1529 N N . ALA A 1 204 ? 15.752 13.797 6.767 1.00 96.69 204 ALA A N 1
ATOM 1530 C CA . ALA A 1 204 ? 17.144 13.702 6.332 1.00 96.69 204 ALA A CA 1
ATOM 1531 C C . ALA A 1 204 ? 17.540 12.256 6.034 1.00 96.69 204 ALA A C 1
ATOM 1533 O O . ALA A 1 204 ? 18.132 11.997 4.988 1.00 96.69 204 ALA A O 1
ATOM 1534 N N . TRP A 1 205 ? 17.154 11.316 6.896 1.00 96.75 205 TRP A N 1
ATOM 1535 C CA . TRP A 1 205 ? 17.366 9.894 6.655 1.00 96.75 205 TRP A CA 1
ATOM 1536 C C . TRP A 1 205 ? 16.594 9.3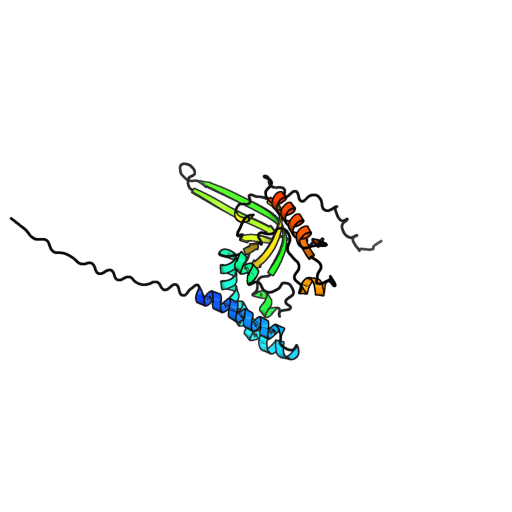98 5.427 1.00 96.75 205 TRP A C 1
ATOM 1538 O O . TRP A 1 205 ? 17.178 8.746 4.569 1.00 96.75 205 TRP A O 1
ATOM 1548 N N . GLN A 1 206 ? 15.340 9.817 5.242 1.00 96.50 206 GLN A N 1
ATOM 1549 C CA . GLN A 1 206 ? 14.572 9.502 4.035 1.00 96.50 206 GLN A CA 1
ATOM 1550 C C . GLN A 1 206 ? 15.293 9.936 2.750 1.00 96.50 206 GLN A C 1
ATOM 1552 O O . GLN A 1 206 ? 15.343 9.188 1.774 1.00 96.50 206 GLN A O 1
ATOM 1557 N N . ARG A 1 207 ? 15.904 11.130 2.749 1.00 95.94 207 ARG A N 1
ATOM 1558 C CA . ARG A 1 207 ? 16.687 11.628 1.606 1.00 95.94 207 ARG A CA 1
ATOM 1559 C C . ARG A 1 207 ? 17.920 10.773 1.316 1.00 95.94 207 ARG A C 1
ATOM 1561 O O . ARG A 1 207 ? 18.257 10.615 0.145 1.00 95.94 207 ARG A O 1
ATOM 1568 N N . THR A 1 208 ? 18.578 10.207 2.332 1.00 95.50 208 THR A N 1
ATOM 1569 C CA . THR A 1 208 ? 19.721 9.306 2.094 1.00 95.50 208 THR A CA 1
ATOM 1570 C C . THR A 1 208 ? 19.276 7.990 1.460 1.00 95.50 208 THR A C 1
ATOM 1572 O O . THR A 1 208 ? 19.946 7.511 0.546 1.00 95.50 208 THR A O 1
ATOM 1575 N N . LEU A 1 209 ? 18.120 7.453 1.867 1.00 95.31 209 LEU A N 1
ATOM 1576 C CA . LEU A 1 209 ? 17.520 6.264 1.253 1.00 95.31 209 LEU A CA 1
ATOM 1577 C C . LEU A 1 209 ? 17.137 6.525 -0.209 1.00 95.31 209 LEU A C 1
ATOM 1579 O O . LEU A 1 209 ? 17.489 5.743 -1.088 1.00 95.31 209 LEU A O 1
ATOM 1583 N N . ILE A 1 210 ? 16.492 7.665 -0.486 1.00 94.56 210 ILE A N 1
ATOM 1584 C CA . ILE A 1 210 ? 16.145 8.077 -1.855 1.00 94.56 210 ILE A CA 1
ATOM 1585 C C . ILE A 1 210 ? 17.409 8.173 -2.716 1.00 94.56 210 ILE A C 1
ATOM 1587 O O . ILE A 1 210 ? 17.431 7.651 -3.826 1.00 94.56 210 ILE A O 1
ATOM 1591 N N . ALA A 1 211 ? 18.476 8.799 -2.211 1.00 92.31 211 ALA A N 1
ATOM 1592 C CA . ALA A 1 211 ? 19.735 8.901 -2.943 1.00 92.31 211 ALA A CA 1
ATOM 1593 C C . ALA A 1 211 ? 20.348 7.521 -3.239 1.00 92.31 211 ALA A C 1
ATOM 1595 O O . ALA A 1 211 ? 20.821 7.299 -4.351 1.00 92.31 211 ALA A O 1
ATOM 1596 N N . ALA A 1 212 ? 20.290 6.583 -2.286 1.00 91.44 212 ALA A N 1
ATOM 1597 C CA . ALA A 1 212 ? 20.787 5.219 -2.469 1.00 91.44 212 ALA A CA 1
ATOM 1598 C C . ALA A 1 212 ? 20.029 4.453 -3.569 1.00 91.44 212 ALA A C 1
ATOM 1600 O O . ALA A 1 212 ? 20.641 3.708 -4.334 1.00 91.44 212 ALA A O 1
ATOM 1601 N N . GLU A 1 213 ? 18.717 4.662 -3.701 1.00 92.06 213 GLU A N 1
ATOM 1602 C CA . GLU A 1 213 ? 17.912 4.046 -4.764 1.00 92.06 213 GLU A CA 1
ATOM 1603 C C . GLU A 1 213 ? 18.249 4.573 -6.161 1.00 92.06 213 GLU A C 1
ATOM 1605 O O . GLU A 1 213 ? 18.162 3.824 -7.134 1.00 92.06 213 GLU A O 1
ATOM 1610 N N . GLN A 1 214 ? 18.652 5.840 -6.270 1.00 88.94 214 GLN A N 1
ATOM 1611 C CA . GLN A 1 214 ? 18.962 6.483 -7.553 1.00 88.94 214 GLN A CA 1
ATOM 1612 C C . GLN A 1 214 ? 20.358 6.140 -8.089 1.00 88.94 214 GLN A C 1
ATOM 1614 O O . GLN A 1 214 ? 20.651 6.424 -9.249 1.00 88.94 214 GLN A O 1
ATOM 1619 N N . VAL A 1 215 ? 21.220 5.511 -7.281 1.00 89.19 215 VAL A N 1
ATOM 1620 C CA . VAL A 1 215 ? 22.540 5.054 -7.739 1.00 89.19 215 VAL A CA 1
ATOM 1621 C C . VAL A 1 215 ? 22.358 4.060 -8.895 1.00 89.19 215 VAL A C 1
ATOM 1623 O O . VAL A 1 215 ? 21.578 3.120 -8.751 1.00 89.19 215 VAL A O 1
ATOM 1626 N N . PRO A 1 216 ? 23.037 4.221 -10.044 1.00 86.44 216 PRO A N 1
ATOM 1627 C CA . PRO A 1 216 ? 22.961 3.253 -11.134 1.00 86.44 216 PRO A CA 1
ATOM 1628 C C . PRO A 1 216 ? 23.393 1.844 -10.710 1.00 86.44 216 PRO A C 1
ATOM 1630 O O . PRO A 1 216 ? 24.282 1.671 -9.881 1.00 86.44 216 PRO A O 1
ATOM 1633 N N . GLY A 1 217 ? 22.789 0.829 -11.327 1.00 83.31 217 GLY A N 1
ATOM 1634 C CA . GLY A 1 217 ? 23.060 -0.577 -11.030 1.00 83.31 217 GLY A CA 1
ATOM 1635 C C . GLY A 1 217 ? 21.979 -1.235 -10.165 1.00 83.31 217 GLY A C 1
ATOM 1636 O O . GLY A 1 217 ? 21.115 -0.548 -9.612 1.00 83.31 217 GLY A O 1
ATOM 1637 N N . PRO A 1 218 ? 21.989 -2.576 -10.084 1.00 82.69 218 PRO A N 1
ATOM 1638 C CA . PRO A 1 218 ? 20.897 -3.327 -9.480 1.00 82.69 218 PRO A CA 1
ATOM 1639 C C . PRO A 1 218 ? 20.899 -3.252 -7.953 1.00 82.69 218 PRO A C 1
ATOM 1641 O O . PRO A 1 218 ? 19.837 -3.216 -7.352 1.00 82.69 218 PRO A O 1
ATOM 1644 N N . ALA A 1 219 ? 22.051 -3.191 -7.290 1.00 82.81 219 ALA A N 1
ATOM 1645 C CA . ALA A 1 219 ? 22.085 -3.207 -5.832 1.00 82.81 219 ALA A CA 1
ATOM 1646 C C . ALA A 1 219 ? 21.606 -1.874 -5.230 1.00 82.81 219 ALA A C 1
ATOM 1648 O O . ALA A 1 219 ? 22.110 -0.804 -5.579 1.00 82.81 219 ALA A O 1
ATOM 1649 N N . VAL A 1 220 ? 20.669 -1.936 -4.280 1.00 80.69 220 VAL A N 1
ATOM 1650 C CA . VAL A 1 220 ? 20.363 -0.802 -3.399 1.00 80.69 220 VAL A CA 1
ATOM 1651 C C . VAL A 1 220 ? 21.282 -0.883 -2.184 1.00 80.69 220 VAL A C 1
ATOM 1653 O O . VAL A 1 220 ? 21.048 -1.635 -1.240 1.00 80.69 220 VAL A O 1
ATOM 1656 N N . HIS A 1 221 ? 22.365 -0.107 -2.204 1.00 75.75 221 HIS A N 1
ATOM 1657 C CA . HIS A 1 221 ? 23.300 -0.026 -1.084 1.00 75.75 221 HIS A CA 1
ATOM 1658 C C . HIS A 1 221 ? 22.741 0.877 0.016 1.00 75.75 221 HIS A C 1
ATOM 1660 O O . HIS A 1 221 ? 23.149 2.027 0.186 1.00 75.75 221 HIS A O 1
ATOM 1666 N N . LEU A 1 222 ? 21.805 0.342 0.792 1.00 68.38 222 LEU A N 1
ATOM 1667 C CA . LEU A 1 222 ? 21.458 0.915 2.083 1.00 68.38 222 LEU A CA 1
ATOM 1668 C C . LEU A 1 222 ? 22.714 0.778 2.950 1.00 68.38 222 LEU A C 1
ATOM 1670 O O . LEU A 1 222 ? 23.141 -0.347 3.217 1.00 68.38 222 LEU A O 1
ATOM 1674 N N . ARG A 1 223 ? 23.372 1.895 3.313 1.00 54.44 223 ARG A N 1
ATOM 1675 C CA . ARG A 1 223 ? 24.528 1.858 4.234 1.00 54.44 223 ARG A CA 1
ATOM 1676 C C . ARG A 1 223 ? 24.174 0.910 5.382 1.00 54.44 223 ARG A C 1
ATOM 1678 O O . ARG A 1 223 ? 23.077 1.054 5.922 1.00 54.44 223 ARG A O 1
ATOM 1685 N N . PRO A 1 224 ? 25.036 -0.069 5.706 1.00 43.78 224 PRO A N 1
ATOM 1686 C CA . PRO A 1 224 ? 24.643 -1.206 6.516 1.00 43.78 224 PRO A CA 1
ATOM 1687 C C . PRO A 1 224 ? 24.099 -0.708 7.851 1.00 43.78 224 PRO A C 1
ATOM 1689 O O . PRO A 1 224 ? 24.843 -0.215 8.698 1.00 43.78 224 PRO A O 1
ATOM 1692 N N . VAL A 1 225 ? 22.789 -0.863 8.043 1.00 42.81 225 VAL A N 1
ATOM 1693 C CA . VAL A 1 225 ? 22.252 -1.064 9.382 1.00 42.81 225 VAL A CA 1
ATOM 1694 C C . VAL A 1 225 ? 23.001 -2.287 9.893 1.00 42.81 225 VAL A C 1
ATOM 1696 O O . VAL A 1 225 ? 23.023 -3.315 9.211 1.00 42.81 225 VAL A O 1
ATOM 1699 N N . ALA A 1 226 ? 23.728 -2.138 11.002 1.00 36.12 226 ALA A N 1
ATOM 1700 C CA . ALA A 1 226 ? 24.518 -3.215 11.583 1.00 36.12 226 ALA A CA 1
ATOM 1701 C C . ALA A 1 226 ? 23.692 -4.506 11.555 1.00 36.12 226 ALA A C 1
ATOM 1703 O O . ALA A 1 226 ? 22.550 -4.501 12.017 1.00 36.12 226 ALA A O 1
ATOM 1704 N N . LYS A 1 227 ? 24.238 -5.572 10.952 1.00 36.56 227 LYS A N 1
ATOM 1705 C CA . LYS A 1 227 ? 23.578 -6.879 10.869 1.00 36.56 227 LYS A CA 1
ATOM 1706 C C . LYS A 1 227 ? 23.089 -7.245 12.272 1.00 36.56 227 LYS A C 1
ATOM 1708 O O . LYS A 1 227 ? 23.904 -7.591 13.126 1.00 36.56 227 LYS A O 1
ATOM 1713 N N . GLN A 1 228 ? 21.785 -7.144 12.530 1.00 47.09 228 GLN A N 1
ATOM 1714 C CA . GLN A 1 228 ? 21.231 -7.721 13.743 1.00 47.09 228 GLN A CA 1
ATOM 1715 C C . GLN A 1 228 ? 21.417 -9.229 13.621 1.00 47.09 228 GLN A C 1
ATOM 1717 O O . GLN A 1 228 ? 21.053 -9.840 12.614 1.00 47.09 228 GLN A O 1
ATOM 1722 N N . LYS A 1 229 ? 22.063 -9.805 14.636 1.00 31.81 229 LYS A N 1
ATOM 1723 C CA . LYS A 1 229 ? 22.192 -11.250 14.798 1.00 31.81 229 LYS A CA 1
ATOM 1724 C C . LYS A 1 229 ? 20.785 -11.849 14.657 1.00 31.81 229 LYS A C 1
ATOM 1726 O O . LYS A 1 229 ? 19.875 -11.325 15.303 1.00 31.81 229 LYS A O 1
ATOM 1731 N 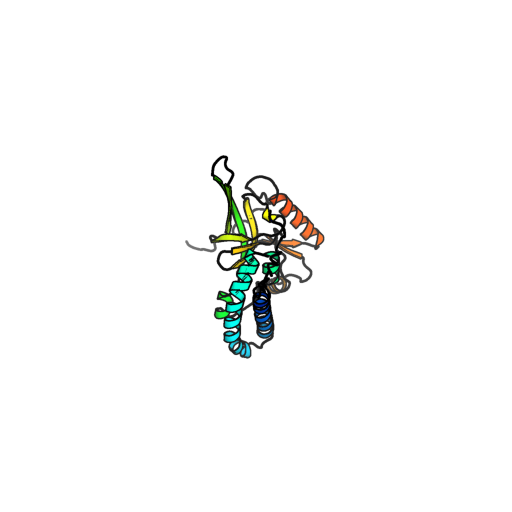N . PRO A 1 230 ? 20.578 -12.890 13.830 1.00 39.75 230 PRO A N 1
ATOM 1732 C CA . PRO A 1 230 ? 19.284 -13.555 13.791 1.00 39.75 230 PRO A CA 1
ATOM 1733 C C . PRO A 1 230 ? 18.895 -13.953 15.224 1.00 39.75 230 PRO A C 1
ATOM 1735 O O . PRO A 1 230 ? 19.782 -14.361 15.989 1.00 39.75 230 PRO A O 1
ATOM 1738 N N . PRO A 1 231 ? 17.619 -13.792 15.625 1.00 40.19 231 PRO A N 1
ATOM 1739 C CA . PRO A 1 231 ? 17.172 -14.261 16.925 1.00 40.19 231 PRO A CA 1
ATOM 1740 C C . PRO A 1 231 ? 17.552 -15.735 17.056 1.00 40.19 231 PRO A C 1
ATOM 1742 O O . PRO A 1 231 ? 17.377 -16.520 16.122 1.00 40.19 231 PRO A O 1
ATOM 1745 N N . VAL A 1 232 ? 18.157 -16.075 18.194 1.00 42.91 232 VAL A N 1
ATOM 1746 C CA . VAL A 1 232 ? 18.587 -17.439 18.502 1.00 42.91 232 VAL A CA 1
ATOM 1747 C C . VAL A 1 232 ? 17.385 -18.360 18.309 1.00 42.91 232 VAL A C 1
ATOM 1749 O O . VAL A 1 232 ? 16.311 -18.092 18.849 1.00 42.91 232 VAL A O 1
ATOM 1752 N N . ALA A 1 233 ? 17.562 -19.412 17.509 1.00 37.59 233 ALA A N 1
ATOM 1753 C CA . ALA A 1 233 ? 16.564 -20.454 17.347 1.00 37.59 233 ALA A CA 1
ATOM 1754 C C . ALA A 1 233 ? 16.243 -21.034 18.730 1.00 37.59 233 ALA A C 1
ATOM 1756 O O . ALA A 1 233 ? 17.098 -21.625 19.389 1.00 37.59 233 ALA A O 1
ATOM 1757 N N . TRP A 1 234 ? 15.016 -20.821 19.188 1.00 37.84 234 TRP A N 1
ATOM 1758 C CA . TRP A 1 234 ? 14.483 -21.456 20.380 1.00 37.84 234 TRP A CA 1
ATOM 1759 C C . TRP A 1 234 ? 14.042 -22.866 19.993 1.00 37.84 234 TRP A C 1
ATOM 1761 O O . TRP A 1 234 ? 12.879 -23.119 19.722 1.00 37.84 234 TRP A O 1
ATOM 1771 N N . THR A 1 235 ? 14.984 -23.799 19.952 1.00 42.66 235 THR A N 1
ATOM 1772 C CA . THR A 1 235 ? 14.666 -25.226 20.048 1.00 42.66 235 THR A CA 1
ATOM 1773 C C . THR A 1 235 ? 15.758 -25.916 20.844 1.00 42.66 235 THR A C 1
ATOM 1775 O O . THR A 1 235 ? 16.884 -26.089 20.384 1.00 42.66 235 THR A O 1
ATOM 1778 N N . THR A 1 236 ? 15.391 -26.265 22.070 1.00 42.28 236 THR A N 1
ATOM 1779 C CA . THR A 1 236 ? 16.033 -27.226 22.963 1.00 42.28 236 THR A CA 1
ATOM 1780 C C . THR A 1 236 ? 15.990 -28.642 22.373 1.00 42.28 236 THR A C 1
ATOM 1782 O O . THR A 1 236 ? 15.002 -29.024 21.749 1.00 42.28 236 THR A O 1
ATOM 1785 N N . GLY A 1 237 ? 17.035 -29.433 22.643 1.00 36.44 237 GLY A N 1
ATOM 1786 C CA . GLY A 1 237 ? 17.106 -30.885 22.410 1.00 36.44 237 GLY A CA 1
ATOM 1787 C C . GLY A 1 237 ? 18.411 -31.265 21.703 1.00 36.44 237 GLY A C 1
ATOM 1788 O O . GLY A 1 237 ? 18.588 -30.915 20.543 1.00 36.44 237 GLY A O 1
ATOM 1789 N N . LYS A 1 238 ? 19.383 -31.943 22.317 1.00 33.53 238 LYS A N 1
ATOM 1790 C CA . LYS A 1 238 ? 19.382 -32.887 23.446 1.00 33.53 238 LYS A CA 1
ATOM 1791 C C . LYS A 1 238 ? 20.486 -32.567 24.449 1.00 33.53 238 LYS A C 1
ATOM 1793 O O . LYS A 1 238 ? 21.500 -31.980 24.016 1.00 33.53 238 LYS A O 1
#

Foldseek 3Di:
DDDDDDDDDDDDDDDDPDCPPPPQLVVLLVLLVVLLVVLVPDDPVCNVVSQVVLLVSLQSNLVSLVVCLAPPLVVSQVSADDQPRDHDPSNVVSGWHKDWAFKFKAWDWDFDDDVSPDIDIAIWIQGPNAIAREREDDPCVPAHTAGRQTWIAIDGPRYGSTYPWQWAWDDQVRCVVVVHDSQWTWTAHRNDIDTDPDPVVVVVLRVVQNVQRPPDDHYSCPPDPDPDDPPPPPDDDD